Protein AF-A0A7W1XCX4-F1 (afdb_monomer)

Organism: NCBI:txid1329516

Sequence (190 aa):
MKPMADGPTRWDLHSLYPGEIEVTLSKELKELEVALTCLSDRFQTSSADFDLINEDQLLFLSQSVRQIEKADSFYYCLSAETPGHPILTSLQSRVSSLKVRIRTLLSDLGHRLASMSDDQFEQLIHQPAIRPFISEISALRETRNSPYRVLEDFAAELAVDGLKAWEDLYIQLRNKLEVTVHDEANQKNR

Mean predicted aligned error: 12.75 Å

Solvent-accessible surface area (backbone atoms only — not comparable to full-atom values): 11310 Å² total; per-residue (Å²): 136,80,82,81,78,91,63,81,92,75,80,71,61,54,80,80,40,72,76,64,44,70,64,53,52,53,48,54,52,49,54,47,56,51,52,54,44,58,49,51,53,49,64,68,69,56,84,67,78,81,80,73,82,39,45,68,56,53,50,50,51,55,51,50,51,52,53,48,52,52,52,48,51,49,49,51,55,44,44,72,75,42,75,81,47,83,62,51,67,60,49,51,54,51,49,50,53,52,51,52,49,53,51,50,53,53,47,54,48,15,52,53,53,50,70,45,52,69,73,57,48,55,57,49,59,67,34,78,67,35,53,91,44,43,70,59,52,49,50,37,23,49,60,58,66,37,90,62,37,71,58,48,56,52,50,48,54,47,43,64,62,44,54,47,47,52,52,51,49,50,53,54,53,59,75,66,64,78,82,84,83,80,76,90,82,73,92,74,89,134

pLDDT: mean 76.72, std 13.78, range [32.69, 92.38]

Secondary structure (DSSP, 8-state):
-PPP--S-----GGGTS-S-HHHHHHHHHHHHHHHHHHHHHHHHH--SSSTT--HHHHHHHHHHHHHHHHHHHHHHHHHHH-TT-THHHHHHHHHHHHHHHHHHHHHHHHHHHHHS-HHHHHHHHTSGGGGGGHHHHHHHHHHHH-TTHHHHHHHHHHIIIIIHHHHHHHHHHHHT-------TT--S--

Radius of gyration: 24.4 Å; Cα contacts (8 Å, |Δi|>4): 76; chains: 1; bounding box: 85×43×61 Å

Structure (mmCIF, N/CA/C/O backbone):
data_AF-A0A7W1XCX4-F1
#
_entry.id   AF-A0A7W1XCX4-F1
#
loop_
_atom_site.group_PDB
_atom_site.id
_atom_site.type_symbol
_atom_site.label_atom_id
_atom_site.label_alt_id
_atom_site.label_comp_id
_atom_site.label_asym_id
_atom_site.label_entity_id
_atom_site.label_seq_id
_atom_site.pdbx_PDB_ins_code
_atom_site.Cartn_x
_atom_site.Cartn_y
_atom_site.Cartn_z
_atom_site.occupancy
_atom_site.B_iso_or_equiv
_atom_site.auth_seq_id
_atom_site.auth_comp_id
_atom_site.auth_asym_id
_atom_site.auth_atom_id
_atom_site.pdbx_PDB_model_num
ATOM 1 N N . MET A 1 1 ? -0.853 -24.089 -37.846 1.00 36.28 1 MET A N 1
ATOM 2 C CA . MET A 1 1 ? 0.545 -24.089 -37.362 1.00 36.28 1 MET A CA 1
ATOM 3 C C . MET A 1 1 ? 0.781 -22.785 -36.626 1.00 36.28 1 MET A C 1
ATOM 5 O O . MET A 1 1 ? 0.693 -21.734 -37.242 1.00 36.28 1 MET A O 1
ATOM 9 N N . LYS A 1 2 ? 0.955 -22.849 -35.304 1.00 40.38 2 LYS A N 1
ATOM 10 C CA . LYS A 1 2 ? 1.317 -21.700 -34.462 1.00 40.38 2 LYS A CA 1
ATOM 11 C C . LYS A 1 2 ? 2.836 -21.524 -34.607 1.00 40.38 2 LYS A C 1
ATOM 13 O O . LYS A 1 2 ? 3.523 -22.534 -34.450 1.00 40.38 2 LYS A O 1
ATOM 18 N N . PRO A 1 3 ? 3.372 -20.346 -34.957 1.00 48.72 3 PRO A N 1
ATOM 19 C CA . PRO A 1 3 ? 4.817 -20.184 -34.991 1.00 48.72 3 PRO A CA 1
ATOM 20 C C . PRO A 1 3 ? 5.361 -20.327 -33.564 1.00 48.72 3 PRO A C 1
ATOM 22 O O . PRO A 1 3 ? 4.812 -19.752 -32.624 1.00 48.72 3 PRO A O 1
ATOM 25 N N . MET A 1 4 ? 6.398 -21.154 -33.416 1.00 48.25 4 MET A N 1
ATOM 26 C CA . MET A 1 4 ? 7.213 -21.243 -32.207 1.00 48.25 4 MET A CA 1
ATOM 27 C C . MET A 1 4 ? 7.816 -19.859 -31.951 1.00 48.25 4 MET A C 1
ATOM 29 O O . MET A 1 4 ? 8.516 -19.323 -32.807 1.00 48.25 4 MET A O 1
ATOM 33 N N . ALA A 1 5 ? 7.487 -19.261 -30.807 1.00 48.91 5 ALA A N 1
ATOM 34 C CA . ALA A 1 5 ? 8.118 -18.034 -30.351 1.00 48.91 5 ALA A CA 1
ATOM 35 C C . ALA A 1 5 ? 9.520 -18.388 -29.838 1.00 48.91 5 ALA A C 1
ATOM 37 O O . ALA A 1 5 ? 9.666 -18.925 -28.743 1.00 48.91 5 ALA A O 1
ATOM 38 N N . ASP A 1 6 ? 10.526 -18.145 -30.673 1.00 56.00 6 ASP A N 1
ATOM 39 C CA . ASP A 1 6 ? 11.935 -18.447 -30.418 1.00 56.00 6 ASP A CA 1
ATOM 40 C C . ASP A 1 6 ? 12.609 -17.247 -29.723 1.00 56.00 6 ASP A C 1
ATOM 42 O O . ASP A 1 6 ? 13.376 -16.482 -30.308 1.00 56.00 6 ASP A O 1
ATOM 46 N N . GLY A 1 7 ? 12.234 -17.014 -28.464 1.00 58.09 7 GLY A N 1
ATOM 47 C CA . GLY A 1 7 ? 12.796 -15.965 -27.613 1.00 58.09 7 GLY A CA 1
ATOM 48 C C . GLY A 1 7 ? 12.574 -16.272 -26.129 1.00 58.09 7 GLY A C 1
ATOM 49 O O . GLY A 1 7 ? 11.691 -17.070 -25.807 1.00 58.09 7 GLY A O 1
ATOM 50 N N . PRO A 1 8 ? 13.361 -15.677 -25.209 1.00 61.50 8 PRO A N 1
ATOM 51 C CA . PRO A 1 8 ? 13.148 -15.863 -23.776 1.00 61.50 8 PRO A CA 1
ATOM 52 C C . PRO A 1 8 ? 11.719 -15.454 -23.408 1.00 61.50 8 PRO A C 1
ATOM 54 O O . PRO A 1 8 ? 11.200 -14.483 -23.960 1.00 61.50 8 PRO A O 1
ATOM 57 N N . THR A 1 9 ? 11.089 -16.197 -22.495 1.00 70.81 9 THR A N 1
ATOM 58 C CA . THR A 1 9 ? 9.746 -15.903 -21.980 1.00 70.81 9 THR A CA 1
ATOM 59 C C . THR A 1 9 ? 9.661 -14.435 -21.560 1.00 70.81 9 THR A C 1
ATOM 61 O O . THR A 1 9 ? 10.400 -14.010 -20.674 1.00 70.81 9 THR A O 1
ATOM 64 N N . ARG A 1 10 ? 8.780 -13.669 -22.211 1.00 71.88 10 ARG A N 1
ATOM 65 C CA . ARG A 1 10 ? 8.501 -12.265 -21.883 1.00 71.88 10 ARG A CA 1
ATOM 66 C C . ARG A 1 10 ? 7.165 -12.153 -21.158 1.00 71.88 10 ARG A C 1
ATOM 68 O O . ARG A 1 10 ? 6.223 -12.879 -21.478 1.00 71.88 10 ARG A O 1
ATOM 75 N N . TRP A 1 11 ? 7.099 -11.252 -20.193 1.00 79.38 11 TRP A N 1
ATOM 76 C CA . TRP A 1 11 ? 5.892 -10.838 -19.502 1.00 79.38 11 TRP A CA 1
ATOM 77 C C . TRP A 1 11 ? 4.993 -10.047 -20.456 1.00 79.38 11 TRP A C 1
ATOM 79 O O . TRP A 1 11 ? 5.448 -9.174 -21.195 1.00 79.38 11 TRP A O 1
ATOM 89 N N . ASP A 1 12 ? 3.689 -10.317 -20.422 1.00 79.81 12 ASP A N 1
ATOM 90 C CA . ASP A 1 12 ? 2.713 -9.520 -21.168 1.00 79.81 12 ASP A CA 1
ATOM 91 C C . ASP A 1 12 ? 2.369 -8.235 -20.399 1.00 79.81 12 ASP A C 1
ATOM 93 O O . ASP A 1 12 ? 1.350 -8.130 -19.712 1.00 79.81 12 ASP A O 1
ATOM 97 N N . LEU A 1 13 ? 3.253 -7.241 -20.498 1.00 79.44 13 LEU A N 1
ATOM 98 C CA . LEU A 1 13 ? 3.082 -5.937 -19.852 1.00 79.44 13 LEU A CA 1
ATOM 99 C C . LEU A 1 13 ? 1.871 -5.150 -20.383 1.00 79.44 13 LEU A C 1
ATOM 101 O O . LEU A 1 13 ? 1.336 -4.294 -19.672 1.00 79.44 13 LEU A O 1
ATOM 105 N N . HIS A 1 14 ? 1.394 -5.462 -21.593 1.00 76.75 14 HIS A N 1
ATOM 106 C CA . HIS A 1 14 ? 0.197 -4.842 -22.163 1.00 76.75 14 HIS A CA 1
ATOM 107 C C . HIS A 1 14 ? -1.086 -5.277 -21.449 1.00 76.75 14 HIS A C 1
ATOM 109 O O . HIS A 1 14 ? -2.060 -4.523 -21.446 1.00 76.75 14 HIS A O 1
ATOM 115 N N . SER A 1 15 ? -1.078 -6.434 -20.776 1.00 81.25 15 SER A N 1
ATOM 116 C CA . SER A 1 15 ? -2.178 -6.843 -19.900 1.00 81.25 15 SER A CA 1
ATOM 117 C C . SER A 1 15 ? -2.332 -5.932 -18.676 1.00 81.25 15 SER A C 1
ATOM 119 O O . SER A 1 15 ? -3.435 -5.832 -18.141 1.00 81.25 15 SER A O 1
ATOM 121 N N . LEU A 1 16 ? -1.252 -5.297 -18.202 1.00 77.69 16 LEU A N 1
ATOM 122 C CA . LEU A 1 16 ? -1.291 -4.402 -17.039 1.00 77.69 16 LEU A CA 1
ATOM 123 C C . LEU A 1 16 ? -1.628 -2.962 -17.441 1.00 77.69 16 LEU A C 1
ATOM 125 O O . LEU A 1 16 ? -2.399 -2.291 -16.750 1.00 77.69 16 LEU A O 1
ATOM 129 N N . TYR A 1 17 ? -1.072 -2.498 -18.559 1.00 81.50 17 TYR A N 1
ATOM 130 C CA . TYR A 1 17 ? -1.315 -1.163 -19.100 1.00 81.50 17 TYR A CA 1
ATOM 131 C C . TYR A 1 17 ? -1.575 -1.256 -20.612 1.00 81.50 17 TYR A C 1
ATOM 133 O O . TYR A 1 17 ? -0.629 -1.356 -21.397 1.00 81.50 17 TYR A O 1
ATOM 141 N N . PRO A 1 18 ? -2.848 -1.233 -21.047 1.00 71.56 18 PRO A N 1
ATOM 142 C CA . PRO A 1 18 ? -3.175 -1.226 -22.466 1.00 71.56 18 PRO A CA 1
ATOM 143 C C . PRO A 1 18 ? -2.913 0.163 -23.072 1.00 71.56 18 PRO A C 1
ATOM 145 O O . PRO A 1 18 ? -3.311 1.179 -22.506 1.00 71.56 18 PRO A O 1
ATOM 148 N N . GLY A 1 19 ? -2.283 0.218 -24.250 1.00 75.94 19 GLY A N 1
ATOM 149 C CA . GLY A 1 19 ? -2.068 1.463 -25.004 1.00 75.94 19 GLY A CA 1
ATOM 150 C C . GLY A 1 19 ? -0.759 2.193 -24.679 1.00 75.94 19 GLY A C 1
ATOM 151 O O . GLY A 1 19 ? 0.285 1.562 -24.529 1.00 75.94 19 GLY A O 1
ATOM 152 N N . GLU A 1 20 ? -0.799 3.529 -24.625 1.00 81.69 20 GLU A N 1
ATOM 153 C CA . GLU A 1 20 ? 0.363 4.374 -24.309 1.00 81.69 20 GLU A CA 1
ATOM 154 C C . GLU A 1 20 ? 0.712 4.265 -22.817 1.00 81.69 20 GLU A C 1
ATOM 156 O O . GLU A 1 20 ? 0.233 5.034 -21.975 1.00 81.69 20 GLU A O 1
ATOM 161 N N . ILE A 1 21 ? 1.533 3.262 -22.496 1.00 79.69 21 ILE A N 1
ATOM 162 C CA . ILE A 1 21 ? 1.880 2.866 -21.126 1.00 79.69 21 ILE A CA 1
ATOM 163 C C . ILE A 1 21 ? 2.448 4.042 -20.334 1.00 79.69 21 ILE A C 1
ATOM 165 O O . ILE A 1 21 ? 1.994 4.301 -19.225 1.00 79.69 21 ILE A O 1
ATOM 169 N N . GLU A 1 22 ? 3.402 4.782 -20.903 1.00 79.56 22 GLU A N 1
ATOM 170 C CA . GLU A 1 22 ? 4.081 5.870 -20.189 1.00 79.56 22 GLU A CA 1
ATOM 171 C C . GLU A 1 22 ? 3.119 7.001 -19.805 1.00 79.56 22 GLU A C 1
ATOM 173 O O . GLU A 1 22 ? 3.168 7.506 -18.682 1.00 79.56 22 GLU A O 1
ATOM 178 N N . VAL A 1 23 ? 2.203 7.364 -20.707 1.00 83.25 23 VAL A N 1
ATOM 179 C CA . VAL A 1 23 ? 1.206 8.417 -20.473 1.00 83.25 23 VAL A CA 1
ATOM 180 C C . VAL A 1 23 ? 0.181 7.957 -19.440 1.00 83.25 23 VAL A C 1
ATOM 182 O O . VAL A 1 23 ? -0.112 8.686 -18.490 1.00 83.25 23 VAL A O 1
ATOM 185 N N . THR A 1 24 ? -0.327 6.733 -19.591 1.00 86.38 24 THR A N 1
ATOM 186 C CA . THR A 1 24 ? -1.352 6.162 -18.706 1.00 86.38 24 THR A CA 1
ATOM 187 C C . THR A 1 24 ? -0.819 5.986 -17.286 1.00 86.38 24 THR A C 1
ATOM 189 O O . THR A 1 24 ? -1.421 6.483 -16.337 1.00 86.38 24 THR A O 1
ATOM 192 N N . LEU A 1 25 ? 0.351 5.358 -17.147 1.00 87.25 25 LEU A N 1
ATOM 193 C CA . LEU A 1 25 ? 1.019 5.133 -15.868 1.00 87.25 25 LEU A CA 1
ATOM 194 C C . LEU A 1 25 ? 1.384 6.455 -15.194 1.00 87.25 25 LEU A C 1
ATOM 196 O O . LEU A 1 25 ? 1.145 6.638 -14.004 1.00 87.25 25 LEU A O 1
ATOM 200 N N . SER A 1 26 ? 1.940 7.406 -15.949 1.00 86.75 26 SER A N 1
ATOM 201 C CA . SER A 1 26 ? 2.337 8.688 -15.372 1.00 86.75 26 SER A CA 1
ATOM 202 C C . SER A 1 26 ? 1.139 9.483 -14.852 1.00 86.75 26 SER A C 1
ATOM 204 O O . SER A 1 26 ? 1.239 10.097 -13.783 1.00 86.75 26 SER A O 1
ATOM 206 N N . LYS A 1 27 ? 0.009 9.434 -15.571 1.00 89.31 27 LYS A N 1
ATOM 207 C CA . LYS A 1 27 ? -1.259 10.038 -15.157 1.00 89.31 27 LYS A CA 1
ATOM 208 C C . LYS A 1 27 ? -1.821 9.367 -13.902 1.00 89.31 27 LYS A C 1
ATOM 210 O O . LYS A 1 27 ? -2.072 10.080 -12.937 1.00 89.31 27 LYS A O 1
ATOM 215 N N . GLU A 1 28 ? -1.945 8.038 -13.894 1.00 90.06 28 GLU A N 1
ATOM 216 C CA . GLU A 1 28 ? -2.454 7.263 -12.747 1.00 90.06 28 GLU A CA 1
ATOM 217 C C . GLU A 1 28 ? -1.645 7.567 -11.478 1.00 90.06 28 GLU A C 1
ATOM 219 O O . GLU A 1 28 ? -2.200 7.956 -10.452 1.00 90.06 28 GLU A O 1
ATOM 224 N N . LEU A 1 29 ? -0.312 7.519 -11.573 1.00 91.31 29 LEU A N 1
ATOM 225 C CA . LEU A 1 29 ? 0.567 7.832 -10.446 1.00 91.31 29 LEU A CA 1
ATOM 226 C C . LEU A 1 29 ? 0.424 9.286 -9.978 1.00 91.31 29 LEU A C 1
ATOM 228 O O . LEU A 1 29 ? 0.477 9.548 -8.782 1.00 91.31 29 LEU A O 1
ATOM 232 N N . LYS A 1 30 ? 0.224 10.243 -10.893 1.00 91.75 30 LYS A N 1
ATOM 233 C CA . LYS A 1 30 ? 0.076 11.661 -10.533 1.00 91.75 30 LYS A CA 1
ATOM 234 C C . LYS A 1 30 ? -1.253 11.927 -9.829 1.00 91.75 30 LYS A C 1
ATOM 236 O O . LYS A 1 30 ? -1.297 12.679 -8.858 1.00 91.75 30 LYS A O 1
ATOM 241 N N . GLU A 1 31 ? -2.332 11.317 -10.308 1.00 92.06 31 GLU A N 1
ATOM 242 C CA . GLU A 1 31 ? -3.644 11.385 -9.659 1.00 92.06 31 GLU A CA 1
ATOM 243 C C . GLU A 1 31 ? -3.577 10.784 -8.253 1.00 92.06 31 GLU A C 1
ATOM 245 O O . GLU A 1 31 ? -4.074 11.385 -7.298 1.00 92.06 31 GLU A O 1
ATOM 250 N N . LEU A 1 32 ? -2.869 9.664 -8.108 1.00 91.75 32 LEU A N 1
ATOM 251 C CA . LEU A 1 32 ? -2.666 9.009 -6.827 1.00 91.75 32 LEU A CA 1
ATOM 252 C C . LEU A 1 32 ? -1.817 9.846 -5.856 1.00 91.75 32 LEU A C 1
ATOM 254 O O . LEU A 1 32 ? -2.171 9.978 -4.684 1.00 91.75 32 LEU A O 1
ATOM 258 N N . GLU A 1 33 ? -0.733 10.463 -6.335 1.00 91.06 33 GLU A N 1
ATOM 259 C CA . GLU A 1 33 ? 0.104 11.389 -5.558 1.00 91.06 33 GLU A CA 1
ATOM 260 C C . GLU A 1 33 ? -0.726 12.553 -4.991 1.00 91.06 33 GLU A C 1
ATOM 262 O O . GLU A 1 33 ? -0.630 12.873 -3.800 1.00 91.06 33 GLU A O 1
ATOM 267 N N . VAL A 1 34 ? -1.578 13.170 -5.816 1.00 90.81 34 VAL A N 1
ATOM 268 C CA . VAL A 1 34 ? -2.461 14.269 -5.392 1.00 90.81 34 VAL A CA 1
ATOM 269 C C . VAL A 1 34 ? -3.499 13.772 -4.388 1.00 90.81 34 VAL A C 1
ATOM 271 O O . VAL A 1 34 ? -3.646 14.358 -3.315 1.00 90.81 34 VAL A O 1
ATOM 274 N N . ALA A 1 35 ? -4.181 12.670 -4.690 1.00 89.69 35 ALA A N 1
ATOM 275 C CA . ALA A 1 35 ? -5.266 12.165 -3.859 1.00 89.69 35 ALA A CA 1
ATOM 276 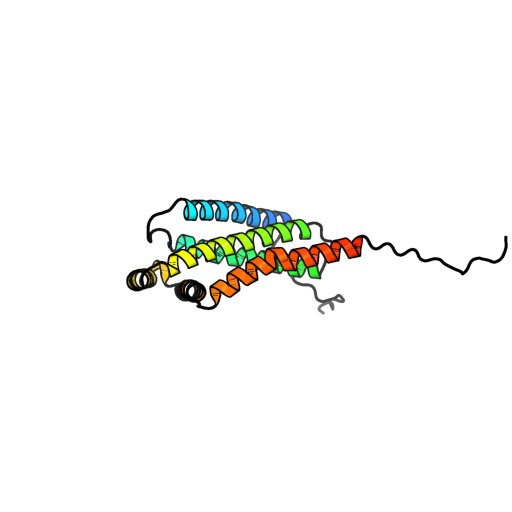C C . ALA A 1 35 ? -4.779 11.687 -2.477 1.00 89.69 35 ALA A C 1
ATOM 278 O O . ALA A 1 35 ? -5.404 12.007 -1.462 1.00 89.69 35 ALA A O 1
ATOM 279 N N . LEU A 1 36 ? -3.619 11.023 -2.408 1.00 88.81 36 LEU A N 1
ATOM 280 C CA . LEU A 1 36 ? -2.976 10.677 -1.136 1.00 88.81 36 LEU A CA 1
ATOM 281 C C . LEU A 1 36 ? -2.520 11.921 -0.361 1.00 88.81 36 LEU A C 1
ATOM 283 O O . LEU A 1 36 ? -2.447 11.865 0.864 1.00 88.81 36 LEU A O 1
ATOM 287 N N . THR A 1 37 ? -2.247 13.045 -1.040 1.00 87.88 37 THR A N 1
ATOM 288 C CA . THR A 1 37 ? -1.905 14.310 -0.363 1.00 87.88 37 THR A CA 1
ATOM 289 C C . THR A 1 37 ? -3.105 14.870 0.340 1.00 87.88 37 THR A C 1
ATOM 291 O O . THR A 1 37 ? -3.070 15.053 1.551 1.00 87.88 37 THR A O 1
ATOM 294 N N . CYS A 1 38 ? -4.207 15.004 -0.385 1.00 86.94 38 CYS A N 1
ATOM 295 C CA . CYS A 1 38 ? -5.448 15.461 0.210 1.00 86.94 38 CYS A CA 1
ATOM 296 C C . CYS A 1 38 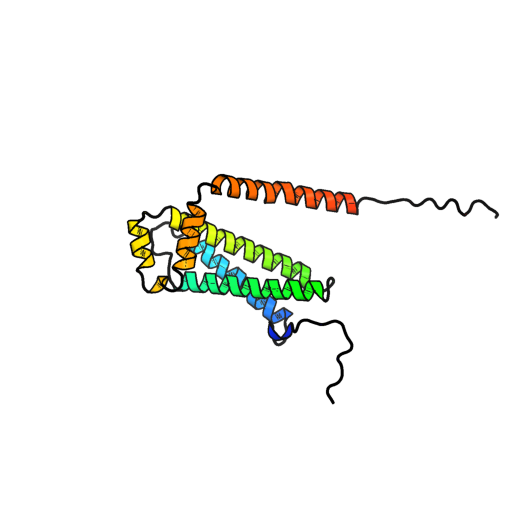? -5.916 14.539 1.344 1.00 86.94 38 CYS A C 1
ATOM 298 O O . CYS A 1 38 ? -6.472 15.017 2.328 1.00 86.94 38 CYS A O 1
ATOM 300 N N . LEU A 1 39 ? -5.709 13.220 1.233 1.00 85.00 39 LEU A N 1
ATOM 301 C CA . LEU A 1 39 ? -6.033 12.305 2.325 1.00 85.00 39 LEU A CA 1
ATOM 302 C C . LEU A 1 39 ? -5.140 12.541 3.548 1.00 85.00 39 LEU A C 1
ATOM 304 O O . LEU A 1 39 ? -5.669 12.689 4.644 1.00 85.00 39 LEU A O 1
ATOM 308 N N . SER A 1 40 ? -3.824 12.641 3.360 1.00 83.75 40 SER A N 1
ATOM 309 C CA . SER A 1 40 ? -2.872 12.925 4.440 1.00 83.75 40 SER A CA 1
ATOM 310 C C . SER A 1 40 ? -3.186 14.231 5.166 1.00 83.75 40 SER A C 1
ATOM 312 O O . SER A 1 40 ? -3.232 14.252 6.393 1.00 83.75 40 SER A O 1
ATOM 314 N N . ASP A 1 41 ? -3.478 15.298 4.425 1.00 83.69 41 ASP A N 1
ATOM 315 C CA . ASP A 1 41 ? -3.794 16.605 5.007 1.00 83.69 41 ASP A CA 1
ATOM 316 C C . ASP A 1 41 ? -5.088 16.545 5.837 1.00 83.69 41 ASP A C 1
ATOM 318 O O . ASP A 1 41 ? -5.174 17.123 6.925 1.00 83.69 41 ASP A O 1
ATOM 322 N N . ARG A 1 42 ? -6.092 15.783 5.376 1.00 80.50 42 ARG A N 1
ATOM 323 C CA . ARG A 1 42 ? -7.331 15.530 6.136 1.00 80.50 42 ARG A CA 1
ATOM 324 C C . ARG A 1 42 ? -7.074 14.736 7.416 1.00 80.50 42 ARG A C 1
ATOM 326 O O . ARG A 1 42 ? -7.639 15.076 8.454 1.00 80.50 42 ARG A O 1
ATOM 333 N N . PHE A 1 43 ? -6.204 13.727 7.355 1.00 75.00 43 PHE A N 1
ATOM 334 C CA . PHE A 1 43 ? -5.786 12.946 8.523 1.00 75.00 43 PHE A CA 1
ATOM 335 C C . PHE A 1 43 ? -5.046 13.792 9.567 1.00 75.00 43 PHE A C 1
ATOM 337 O O . PHE A 1 43 ? -5.164 13.510 10.756 1.00 75.00 43 PHE A O 1
ATOM 344 N N . GLN A 1 44 ? -4.310 14.826 9.152 1.00 73.38 44 GLN A N 1
ATOM 345 C CA . GLN A 1 44 ? -3.602 15.732 10.065 1.00 73.38 44 GLN A CA 1
ATOM 346 C C . GLN A 1 44 ? -4.499 16.842 10.627 1.00 73.38 44 GLN A C 1
ATOM 348 O O . GLN A 1 44 ? -4.362 17.214 11.789 1.00 73.38 44 GLN A O 1
ATOM 353 N N . THR A 1 45 ? -5.425 17.366 9.820 1.00 69.88 45 THR A N 1
ATOM 354 C CA . THR A 1 45 ? -6.296 18.490 10.213 1.00 69.88 45 THR A CA 1
ATOM 355 C C . THR A 1 45 ? -7.440 18.045 11.123 1.00 69.88 45 THR A C 1
ATOM 357 O O . THR A 1 45 ? -7.908 18.815 11.960 1.00 69.88 45 THR A O 1
ATOM 360 N N . SER A 1 46 ? -7.902 16.802 10.983 1.00 60.75 46 SER A N 1
ATOM 361 C CA . SER A 1 46 ? -8.969 16.269 11.822 1.00 60.75 46 SER A CA 1
ATOM 362 C C . SER A 1 46 ? -8.405 15.705 13.132 1.00 60.75 46 SER A C 1
ATOM 364 O O . SER A 1 46 ? -7.853 14.599 13.212 1.00 60.75 46 SER A O 1
ATOM 366 N N . SER A 1 47 ? -8.522 16.525 14.173 1.00 50.94 47 SER A N 1
ATOM 367 C CA . SER A 1 47 ? -8.130 16.238 15.554 1.00 50.94 47 SER A CA 1
ATOM 368 C C . SER A 1 47 ? -9.249 15.606 16.390 1.00 50.94 47 SER A C 1
ATOM 370 O O . SER A 1 47 ? -9.007 15.275 17.548 1.00 50.94 47 SER A O 1
ATOM 372 N N . ALA A 1 48 ? -10.448 15.420 15.829 1.00 48.09 48 ALA A N 1
ATOM 373 C CA . ALA A 1 48 ? -11.620 14.944 16.556 1.00 48.09 48 ALA A CA 1
ATOM 374 C C . ALA A 1 48 ? -12.013 13.513 16.141 1.00 48.09 48 ALA A C 1
ATOM 376 O O . ALA A 1 48 ? -12.201 13.224 14.962 1.00 48.09 48 ALA A O 1
ATOM 377 N N . ASP A 1 49 ? -12.053 12.644 17.151 1.00 51.56 49 ASP A N 1
ATOM 378 C CA . ASP A 1 49 ? -12.805 11.394 17.327 1.00 51.56 49 ASP A CA 1
ATOM 379 C C . ASP A 1 49 ? -13.625 10.822 16.151 1.00 51.56 49 ASP A C 1
ATOM 381 O O . ASP A 1 49 ? -14.479 11.500 15.600 1.00 51.56 49 ASP A O 1
ATOM 385 N N . PHE A 1 50 ? -13.415 9.519 15.885 1.00 51.47 50 PHE A N 1
ATOM 386 C CA . PHE A 1 50 ? -14.218 8.524 15.129 1.00 51.47 50 PHE A CA 1
ATOM 387 C C . PHE A 1 50 ? -14.742 8.845 13.712 1.00 51.47 50 PHE A C 1
ATOM 389 O O . PHE A 1 50 ? -14.807 7.926 12.899 1.00 51.47 50 PHE A O 1
ATOM 396 N N . ASP A 1 51 ? -15.005 10.100 13.355 1.00 55.72 51 ASP A N 1
ATOM 397 C CA . ASP A 1 51 ? -15.588 10.537 12.073 1.00 55.72 51 ASP A CA 1
ATOM 398 C C . ASP A 1 51 ? -14.642 10.384 10.865 1.00 55.72 51 ASP A C 1
ATOM 400 O O . ASP A 1 51 ? -15.013 10.638 9.715 1.00 55.72 51 ASP A O 1
ATOM 404 N N . LEU A 1 52 ? -13.390 9.991 11.109 1.00 56.06 52 LEU A N 1
ATOM 405 C CA . LEU A 1 52 ? -12.385 9.809 10.064 1.00 56.06 52 LEU A CA 1
ATOM 406 C C . LEU A 1 52 ? -12.426 8.435 9.409 1.00 56.06 52 LEU A C 1
ATOM 408 O O . LEU A 1 52 ? -12.059 8.318 8.243 1.00 56.06 52 LEU A O 1
ATOM 412 N N . ILE A 1 53 ? -12.843 7.390 10.121 1.00 69.19 53 ILE A N 1
ATOM 413 C CA . ILE A 1 53 ? -12.815 6.035 9.567 1.00 69.19 53 ILE A CA 1
ATOM 414 C C . ILE A 1 53 ? -14.118 5.816 8.796 1.00 69.19 53 ILE A C 1
ATOM 416 O O . ILE A 1 53 ? -15.045 5.177 9.272 1.00 69.19 53 ILE A O 1
ATOM 420 N N . ASN A 1 54 ? -14.174 6.393 7.596 1.00 77.19 54 ASN A N 1
ATOM 421 C CA . ASN A 1 54 ? -15.298 6.250 6.674 1.00 77.19 54 ASN A CA 1
ATOM 422 C C . ASN A 1 54 ? -15.000 5.168 5.632 1.00 77.19 54 ASN A C 1
ATOM 424 O O . ASN A 1 54 ? -13.856 5.018 5.192 1.00 77.19 54 ASN A O 1
ATOM 428 N N . GLU A 1 55 ? -16.045 4.468 5.184 1.00 82.06 55 GLU A N 1
ATOM 429 C CA . GLU A 1 55 ? -15.961 3.444 4.131 1.00 82.06 55 GLU A CA 1
ATOM 430 C C . GLU A 1 55 ? -15.227 3.955 2.888 1.00 82.06 55 GLU A C 1
ATOM 432 O O . GLU A 1 55 ? -14.300 3.305 2.412 1.00 82.06 55 GLU A O 1
ATOM 437 N N . ASP A 1 56 ? -15.560 5.161 2.420 1.00 83.94 56 ASP A N 1
ATOM 438 C CA . ASP A 1 56 ? -14.942 5.761 1.233 1.00 83.94 56 ASP A CA 1
ATOM 439 C C . ASP A 1 56 ? -13.427 5.938 1.380 1.00 83.94 56 ASP A C 1
ATOM 441 O O . ASP A 1 56 ? -12.674 5.743 0.426 1.00 83.94 56 ASP A O 1
ATOM 445 N N . GLN A 1 57 ? -12.956 6.296 2.579 1.00 83.62 57 GLN A N 1
ATOM 446 C CA . GLN A 1 57 ? -11.528 6.493 2.829 1.00 83.62 57 GLN A CA 1
ATOM 447 C C . GLN A 1 57 ? -10.784 5.158 2.877 1.00 83.62 57 GLN A C 1
ATOM 449 O O . GLN A 1 57 ? -9.692 5.046 2.319 1.00 83.62 57 GLN A O 1
ATOM 454 N N . LEU A 1 58 ? -11.381 4.141 3.500 1.00 84.56 58 LEU A N 1
ATOM 455 C CA . LEU A 1 58 ? -10.824 2.788 3.550 1.00 84.56 58 LEU A CA 1
ATOM 456 C C . LEU A 1 58 ? -10.806 2.137 2.167 1.00 84.56 58 LEU A C 1
ATOM 458 O O . LEU A 1 58 ? -9.797 1.548 1.771 1.00 84.56 58 LEU A O 1
ATOM 462 N N . LEU A 1 59 ? -11.882 2.306 1.399 1.00 87.69 59 LEU A N 1
ATOM 463 C CA . LEU A 1 59 ? -11.967 1.848 0.020 1.00 87.69 59 LEU A CA 1
ATOM 464 C C . LEU A 1 59 ? -10.905 2.532 -0.837 1.00 87.69 59 LEU A C 1
ATOM 466 O O . LEU A 1 59 ? -10.177 1.857 -1.565 1.00 87.69 59 LEU A O 1
ATOM 470 N N . PHE A 1 60 ? -10.766 3.851 -0.708 1.00 89.31 60 PHE A N 1
ATOM 471 C CA . PHE A 1 60 ? -9.741 4.607 -1.413 1.00 89.31 60 PHE A CA 1
ATOM 472 C C . PHE A 1 60 ? -8.325 4.149 -1.031 1.00 89.31 60 PHE A C 1
ATOM 474 O O . PHE A 1 60 ? -7.497 3.948 -1.920 1.00 89.31 60 PHE A O 1
ATOM 481 N N . LEU A 1 61 ? -8.033 3.923 0.255 1.00 87.81 61 LEU A N 1
ATOM 482 C CA . LEU A 1 61 ? -6.739 3.390 0.704 1.00 87.81 61 LEU A CA 1
ATOM 483 C C . LEU A 1 61 ? -6.468 1.997 0.121 1.00 87.81 61 LEU A C 1
ATOM 485 O O . LEU A 1 61 ? -5.390 1.763 -0.421 1.00 87.81 61 LEU A O 1
ATOM 489 N N . SER A 1 62 ? -7.450 1.095 0.168 1.00 89.12 62 SER A N 1
ATOM 490 C CA . SER A 1 62 ? -7.337 -0.256 -0.396 1.00 89.12 62 SER A CA 1
ATOM 491 C C . SER A 1 62 ? -7.087 -0.228 -1.908 1.00 89.12 62 SER A C 1
ATOM 493 O O . SER A 1 62 ? -6.203 -0.919 -2.418 1.00 89.12 62 SER A O 1
ATOM 495 N N . GLN A 1 63 ? -7.818 0.616 -2.640 1.00 91.06 63 GLN A N 1
ATOM 496 C CA . GLN A 1 63 ? -7.613 0.813 -4.076 1.00 91.06 63 GLN A CA 1
ATOM 497 C C . GLN A 1 63 ? -6.233 1.407 -4.373 1.00 91.06 63 GLN A C 1
ATOM 499 O O . GLN A 1 63 ? -5.561 0.955 -5.298 1.00 91.06 63 GLN A O 1
ATOM 504 N N . SER A 1 64 ? -5.790 2.366 -3.561 1.00 90.81 64 SER A N 1
ATOM 505 C CA . SER A 1 64 ? -4.475 2.996 -3.684 1.00 90.81 64 SER A CA 1
ATOM 506 C C . SER A 1 64 ? -3.345 1.983 -3.499 1.00 90.81 64 SER A C 1
ATOM 508 O O . SER A 1 64 ? -2.413 1.959 -4.299 1.00 90.81 64 SER A O 1
ATOM 510 N N . VAL A 1 65 ? -3.446 1.095 -2.500 1.00 90.19 65 VAL A N 1
ATOM 511 C CA . VAL A 1 65 ? -2.496 -0.016 -2.298 1.00 90.19 65 VAL A CA 1
ATOM 512 C C . VAL A 1 65 ? -2.412 -0.876 -3.558 1.00 90.19 65 VAL A C 1
ATOM 514 O O . VAL A 1 65 ? -1.323 -1.067 -4.095 1.00 90.19 65 VAL A O 1
ATOM 517 N N . ARG A 1 66 ? -3.559 -1.317 -4.088 1.00 91.69 66 ARG A N 1
ATOM 518 C CA . ARG A 1 66 ? -3.613 -2.170 -5.287 1.00 91.69 66 ARG A CA 1
ATOM 519 C C . ARG A 1 66 ? -3.010 -1.495 -6.522 1.00 91.69 66 ARG A C 1
ATOM 521 O O . ARG A 1 66 ? -2.312 -2.150 -7.292 1.00 91.69 66 ARG A O 1
ATOM 528 N N . GLN A 1 67 ? -3.262 -0.201 -6.723 1.00 92.25 67 GLN A N 1
ATOM 529 C CA . GLN A 1 67 ? -2.691 0.557 -7.846 1.00 92.25 67 GLN A CA 1
ATOM 530 C C . GLN A 1 67 ? -1.166 0.675 -7.731 1.00 92.25 67 GLN A C 1
ATOM 532 O O . GLN A 1 67 ? -0.448 0.476 -8.712 1.00 92.25 67 GLN A O 1
ATOM 537 N N . ILE A 1 68 ? -0.648 0.914 -6.524 1.00 90.38 68 ILE A N 1
ATOM 538 C CA . ILE A 1 68 ? 0.800 0.956 -6.280 1.00 90.38 68 ILE A CA 1
ATOM 539 C C . ILE A 1 68 ? 1.432 -0.416 -6.503 1.00 90.38 68 ILE A C 1
ATOM 541 O O . ILE A 1 68 ? 2.473 -0.499 -7.147 1.00 90.38 68 ILE A O 1
ATOM 545 N N . GLU A 1 69 ? 0.819 -1.492 -6.010 1.00 90.81 69 GLU A N 1
ATOM 546 C CA . GLU A 1 69 ? 1.302 -2.864 -6.221 1.00 90.81 69 GLU A CA 1
ATOM 547 C C . GLU A 1 69 ? 1.306 -3.248 -7.704 1.00 90.81 69 GLU A C 1
ATOM 549 O O . GLU A 1 69 ? 2.255 -3.869 -8.188 1.00 90.81 69 GLU A O 1
ATOM 554 N N . LYS A 1 70 ? 0.288 -2.818 -8.457 1.00 92.38 70 LYS A N 1
ATOM 555 C CA . LYS A 1 70 ? 0.235 -2.969 -9.915 1.00 92.38 70 LYS A CA 1
ATOM 556 C C . LYS A 1 70 ? 1.388 -2.221 -10.596 1.00 92.38 70 LYS A C 1
ATOM 558 O O . LYS A 1 70 ? 2.056 -2.790 -11.459 1.00 92.38 70 LYS A O 1
ATOM 563 N N . ALA A 1 71 ? 1.636 -0.964 -10.225 1.00 90.88 71 ALA A N 1
ATOM 564 C CA . ALA A 1 71 ? 2.741 -0.169 -10.766 1.00 90.88 71 ALA A CA 1
ATOM 565 C C . ALA A 1 71 ? 4.119 -0.748 -10.399 1.00 90.88 71 ALA A C 1
ATOM 567 O O . ALA A 1 71 ? 5.027 -0.754 -11.228 1.00 90.88 71 ALA A O 1
ATOM 568 N N . ASP A 1 72 ? 4.261 -1.287 -9.190 1.00 88.12 72 ASP A N 1
ATOM 569 C CA . ASP A 1 72 ? 5.479 -1.941 -8.717 1.00 88.12 72 ASP A CA 1
ATOM 570 C C . ASP A 1 72 ? 5.757 -3.260 -9.442 1.00 88.12 72 ASP A C 1
ATOM 572 O O . ASP A 1 72 ? 6.884 -3.513 -9.860 1.00 88.12 72 ASP A O 1
ATOM 576 N N . SER A 1 73 ? 4.718 -4.066 -9.664 1.00 89.38 73 SER A N 1
ATOM 577 C CA . SER A 1 73 ? 4.813 -5.302 -10.447 1.00 89.38 73 SER A CA 1
ATOM 578 C C . SER A 1 73 ? 5.225 -5.004 -11.888 1.00 89.38 73 SER A C 1
ATOM 580 O O . SER A 1 73 ? 6.100 -5.667 -12.440 1.00 89.38 73 SER A O 1
ATOM 582 N N . PHE A 1 74 ? 4.648 -3.954 -12.483 1.00 89.88 74 PHE A N 1
ATOM 583 C CA . PHE A 1 74 ? 5.049 -3.481 -13.805 1.00 89.88 74 PHE A CA 1
ATOM 584 C C . PHE A 1 74 ? 6.515 -3.028 -13.828 1.00 89.88 74 PHE A C 1
ATOM 586 O O . PHE A 1 74 ? 7.261 -3.434 -14.717 1.00 89.88 74 PHE A O 1
ATOM 593 N N . TYR A 1 75 ? 6.948 -2.236 -12.840 1.00 87.75 75 TYR A N 1
ATOM 594 C CA . TYR A 1 75 ? 8.348 -1.834 -12.690 1.00 87.75 75 TYR A CA 1
ATOM 595 C C . TYR A 1 75 ? 9.279 -3.049 -12.591 1.00 87.75 75 TYR A C 1
ATOM 597 O O . TYR A 1 75 ? 10.278 -3.107 -13.307 1.00 87.75 75 TYR A O 1
ATOM 605 N N . TYR A 1 76 ? 8.939 -4.034 -11.756 1.00 85.06 76 TYR A N 1
ATOM 606 C CA . TYR A 1 76 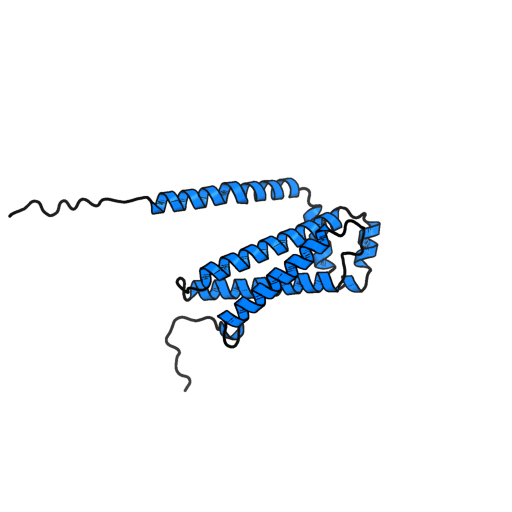? 9.731 -5.248 -11.579 1.00 85.06 76 TYR A CA 1
ATOM 607 C C . TYR A 1 76 ? 9.898 -5.997 -12.904 1.00 85.06 76 TYR A C 1
ATOM 609 O O . TYR A 1 76 ? 11.027 -6.231 -13.339 1.00 85.06 76 TYR A O 1
ATOM 617 N N . CYS A 1 77 ? 8.795 -6.289 -13.598 1.00 87.56 77 CYS A N 1
ATOM 618 C CA . CYS A 1 77 ? 8.833 -6.982 -14.883 1.00 87.56 77 CYS A CA 1
ATOM 619 C C . CYS A 1 77 ? 9.605 -6.185 -15.950 1.00 87.56 77 CYS A C 1
ATOM 621 O O . CYS A 1 77 ? 10.456 -6.754 -16.633 1.00 87.56 77 CYS A O 1
ATOM 623 N N . LEU A 1 78 ? 9.385 -4.868 -16.057 1.00 86.44 78 LEU A N 1
ATOM 624 C CA . LEU A 1 78 ? 10.099 -4.023 -17.019 1.00 86.44 78 LEU A CA 1
ATOM 625 C C . LEU A 1 78 ? 11.601 -3.942 -16.713 1.00 86.44 78 LEU A C 1
ATOM 627 O O . LEU A 1 78 ? 12.413 -3.981 -17.634 1.00 86.44 78 LEU A O 1
ATOM 631 N N . SER A 1 79 ? 11.982 -3.855 -15.436 1.00 81.56 79 SER A N 1
ATOM 632 C CA . SER A 1 79 ? 13.389 -3.819 -15.020 1.00 81.56 79 SER A CA 1
ATOM 633 C C . SER A 1 79 ? 14.110 -5.137 -15.293 1.00 81.56 79 SER A C 1
ATOM 635 O O . SER A 1 79 ? 15.280 -5.119 -15.668 1.00 81.56 79 SER A O 1
ATOM 637 N N . ALA A 1 80 ? 13.407 -6.268 -15.168 1.00 83.75 80 ALA A N 1
ATOM 638 C CA . ALA A 1 80 ? 13.941 -7.586 -15.482 1.00 83.75 80 ALA A CA 1
ATOM 639 C C . ALA A 1 80 ? 14.143 -7.784 -16.995 1.00 83.75 80 ALA A C 1
ATOM 641 O O . ALA A 1 80 ? 15.127 -8.395 -17.406 1.00 83.75 80 ALA A O 1
ATOM 642 N N . GLU A 1 81 ? 13.236 -7.262 -17.826 1.00 83.38 81 GLU A N 1
ATOM 643 C CA . GLU A 1 81 ? 13.329 -7.384 -19.287 1.00 83.38 81 GLU A CA 1
ATOM 644 C C . GLU A 1 81 ? 14.267 -6.364 -19.931 1.00 83.38 81 GLU A C 1
ATOM 646 O O . GLU A 1 81 ? 15.005 -6.695 -20.858 1.00 83.38 81 GLU A O 1
ATOM 651 N N . THR A 1 82 ? 14.212 -5.110 -19.478 1.00 82.94 82 THR A N 1
ATOM 652 C CA . THR A 1 82 ? 14.940 -3.981 -20.071 1.00 82.94 82 THR A CA 1
ATOM 653 C C . THR A 1 82 ? 15.529 -3.086 -18.972 1.00 82.94 82 THR A C 1
ATOM 655 O O . THR A 1 82 ? 15.033 -1.981 -18.750 1.00 82.94 82 THR A O 1
ATOM 658 N N . PRO A 1 83 ? 16.629 -3.497 -18.309 1.00 78.31 83 PRO A N 1
ATOM 659 C CA . PRO A 1 83 ? 17.209 -2.777 -17.164 1.00 78.31 83 PRO A CA 1
ATOM 660 C C . PRO A 1 83 ? 17.626 -1.320 -17.446 1.00 78.31 83 PRO A C 1
ATOM 662 O O . PRO A 1 83 ? 17.786 -0.532 -16.520 1.00 78.31 83 PRO A O 1
ATOM 665 N N . GLY A 1 84 ? 17.815 -0.957 -18.720 1.00 79.69 84 GLY A N 1
ATOM 666 C CA . GLY A 1 84 ? 18.183 0.392 -19.168 1.00 79.69 84 GLY A CA 1
ATOM 667 C C . GLY A 1 84 ? 17.018 1.245 -19.676 1.00 79.69 84 GLY A C 1
ATOM 668 O O . GLY A 1 84 ? 17.261 2.270 -20.311 1.00 79.69 84 GLY A O 1
ATOM 669 N N . HIS A 1 85 ? 15.764 0.827 -19.474 1.00 83.56 85 HIS A N 1
ATOM 670 C CA . HIS A 1 85 ? 14.615 1.581 -19.973 1.00 83.56 85 HIS A CA 1
ATOM 671 C C . HIS A 1 85 ? 14.506 2.947 -19.259 1.00 83.56 85 HIS A C 1
ATOM 673 O O . HIS A 1 85 ? 14.500 2.989 -18.025 1.00 83.56 85 HIS A O 1
ATOM 679 N N . PRO A 1 86 ? 14.370 4.073 -19.990 1.00 83.94 86 PRO A N 1
ATOM 680 C CA . PRO A 1 86 ? 14.471 5.426 -19.424 1.00 83.94 86 PRO A CA 1
ATOM 681 C C . PRO A 1 86 ? 13.434 5.727 -18.331 1.00 83.94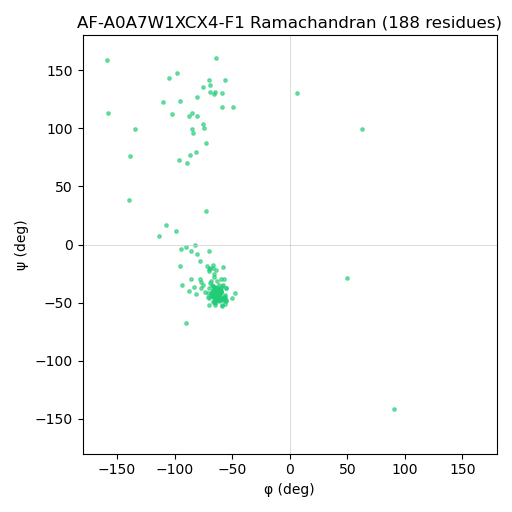 86 PRO A C 1
ATOM 683 O O . PRO A 1 86 ? 13.709 6.494 -17.410 1.00 83.94 86 PRO A O 1
ATOM 686 N N . ILE A 1 87 ? 12.255 5.097 -18.393 1.00 85.69 87 ILE A N 1
ATOM 687 C CA . ILE A 1 87 ? 11.193 5.283 -17.392 1.00 85.69 87 ILE A CA 1
ATOM 688 C C . ILE A 1 87 ? 11.508 4.668 -16.017 1.00 85.69 87 ILE A C 1
ATOM 690 O O . ILE A 1 87 ? 10.917 5.094 -15.028 1.00 85.69 87 ILE A O 1
ATOM 694 N N . LEU A 1 88 ? 12.423 3.692 -15.918 1.00 83.50 88 LEU A N 1
ATOM 695 C CA . LEU A 1 88 ? 12.596 2.875 -14.707 1.00 83.50 88 LEU A CA 1
ATOM 696 C C . LEU A 1 88 ? 13.003 3.694 -13.487 1.00 83.50 88 LEU A C 1
ATOM 698 O O . LEU A 1 88 ? 12.405 3.532 -12.428 1.00 83.50 88 LEU A O 1
ATOM 702 N N . THR A 1 89 ? 13.969 4.600 -13.633 1.00 82.25 89 THR A N 1
ATOM 703 C CA . THR A 1 89 ? 14.459 5.419 -12.515 1.00 82.25 89 THR A CA 1
ATOM 704 C C . THR A 1 89 ? 13.366 6.342 -11.977 1.00 82.25 89 THR A C 1
ATOM 706 O O . THR A 1 89 ? 13.158 6.433 -10.766 1.00 82.25 89 THR A O 1
ATOM 709 N N . SER A 1 90 ? 12.632 7.007 -12.876 1.00 86.25 90 SER A N 1
ATOM 710 C CA . SER A 1 90 ? 11.522 7.885 -12.490 1.00 86.25 90 SER A CA 1
ATOM 711 C C . SER A 1 90 ? 10.388 7.085 -11.847 1.00 86.25 90 SER A C 1
ATOM 713 O O . SER A 1 90 ? 9.886 7.460 -10.788 1.00 86.25 90 SER A O 1
ATOM 715 N N . LEU A 1 91 ? 10.030 5.949 -12.446 1.00 86.62 91 LEU A N 1
ATOM 716 C CA . LEU A 1 91 ? 8.971 5.077 -11.959 1.00 86.62 91 LEU A CA 1
ATOM 717 C C . LEU A 1 91 ? 9.289 4.504 -10.575 1.00 86.62 91 LEU A C 1
ATOM 719 O O . LEU A 1 91 ? 8.453 4.586 -9.679 1.00 86.62 91 LEU A O 1
ATOM 723 N N . GLN A 1 92 ? 10.506 3.993 -10.376 1.00 85.25 92 GLN A N 1
ATOM 724 C CA . GLN A 1 92 ? 10.956 3.452 -9.095 1.00 85.25 92 GLN A CA 1
ATOM 725 C C . GLN A 1 92 ? 10.852 4.494 -7.983 1.00 85.25 92 GLN A C 1
ATOM 727 O O . GLN A 1 92 ? 10.333 4.198 -6.906 1.00 85.25 92 GLN A O 1
ATOM 732 N N . SER A 1 93 ? 11.335 5.714 -8.239 1.00 84.25 93 SER A N 1
ATOM 733 C CA . SER A 1 93 ? 11.298 6.808 -7.265 1.00 84.25 93 SER A CA 1
ATOM 734 C C . SER A 1 93 ? 9.861 7.156 -6.866 1.00 84.25 93 SER A C 1
ATOM 736 O O . SER A 1 93 ? 9.550 7.215 -5.674 1.00 84.25 93 SER A O 1
ATOM 738 N N . ARG A 1 94 ? 8.961 7.295 -7.849 1.00 87.69 94 ARG A N 1
ATOM 739 C CA . ARG A 1 94 ? 7.544 7.616 -7.619 1.00 87.69 94 ARG A CA 1
ATOM 740 C C . ARG A 1 94 ? 6.814 6.509 -6.864 1.00 87.69 94 ARG A C 1
ATOM 742 O O . ARG A 1 94 ? 6.188 6.783 -5.844 1.00 87.69 94 ARG A O 1
ATOM 749 N N . VAL A 1 95 ? 6.947 5.256 -7.306 1.00 88.12 95 VAL A N 1
ATOM 750 C CA . VAL A 1 95 ? 6.339 4.090 -6.638 1.00 88.12 95 VAL A CA 1
ATOM 751 C C . VAL A 1 95 ? 6.860 3.951 -5.208 1.00 88.12 95 VAL A C 1
ATOM 753 O O . VAL A 1 95 ? 6.073 3.740 -4.287 1.00 88.12 95 VAL A O 1
ATOM 756 N N . SER A 1 96 ? 8.165 4.132 -4.986 1.00 82.50 96 SER A N 1
ATOM 757 C CA . SER A 1 96 ? 8.756 4.070 -3.643 1.00 82.50 96 SER A CA 1
ATOM 758 C C . SER A 1 96 ? 8.218 5.173 -2.731 1.00 82.50 96 SER A C 1
ATOM 760 O O . SER A 1 96 ? 7.846 4.894 -1.592 1.00 82.50 96 SER A O 1
ATOM 762 N N . SER A 1 97 ? 8.114 6.408 -3.232 1.00 82.69 97 SER A N 1
ATOM 763 C CA . SER A 1 97 ? 7.535 7.533 -2.488 1.00 82.69 97 SER A CA 1
ATOM 764 C C . SER A 1 97 ? 6.072 7.271 -2.109 1.00 82.69 97 SER A C 1
ATOM 766 O O . SER A 1 97 ? 5.690 7.419 -0.946 1.00 82.69 97 SER A O 1
ATOM 768 N N . LEU A 1 98 ? 5.270 6.785 -3.058 1.00 87.19 98 LEU A N 1
ATOM 769 C CA . LEU A 1 98 ? 3.871 6.421 -2.839 1.00 87.19 98 LEU A CA 1
ATOM 770 C C . LEU A 1 98 ? 3.714 5.294 -1.804 1.00 87.19 98 LEU A C 1
ATOM 772 O O . LEU A 1 98 ? 2.868 5.396 -0.913 1.00 87.19 98 LEU A O 1
ATOM 776 N N . LYS A 1 99 ? 4.560 4.254 -1.863 1.00 86.81 99 LYS A N 1
ATOM 777 C CA . LYS A 1 99 ? 4.592 3.167 -0.867 1.00 86.81 99 LYS A CA 1
ATOM 778 C C . LYS A 1 99 ? 4.888 3.682 0.535 1.00 86.81 99 LYS A C 1
ATOM 780 O O . LYS A 1 99 ? 4.193 3.300 1.474 1.00 86.81 99 LYS A O 1
ATOM 785 N N . VAL A 1 100 ? 5.911 4.527 0.685 1.00 83.50 100 VAL A N 1
ATOM 786 C CA . VAL A 1 100 ? 6.250 5.145 1.979 1.00 83.50 100 VAL A CA 1
ATOM 787 C C . VAL A 1 100 ? 5.045 5.900 2.516 1.00 83.50 100 VAL A C 1
ATOM 789 O O . VAL A 1 100 ? 4.660 5.712 3.664 1.00 83.50 100 VAL A O 1
ATOM 792 N N . ARG A 1 101 ? 4.380 6.672 1.660 1.00 83.75 101 ARG A N 1
ATOM 793 C CA . ARG A 1 101 ? 3.245 7.480 2.077 1.00 83.75 101 ARG A CA 1
ATOM 794 C C . ARG A 1 101 ? 2.037 6.672 2.533 1.00 83.75 101 ARG A C 1
ATOM 796 O O . ARG A 1 101 ? 1.451 7.000 3.561 1.00 83.75 101 ARG A O 1
ATOM 803 N N . ILE A 1 102 ? 1.672 5.614 1.807 1.00 87.69 102 ILE A N 1
ATOM 804 C CA . ILE A 1 102 ? 0.612 4.707 2.264 1.00 87.69 102 ILE A CA 1
ATOM 805 C C . ILE A 1 102 ? 0.993 4.067 3.597 1.00 87.69 102 ILE A C 1
ATOM 807 O O . ILE A 1 102 ? 0.152 3.991 4.487 1.00 87.69 102 ILE A O 1
ATOM 811 N N . ARG A 1 103 ? 2.250 3.641 3.769 1.00 85.12 103 ARG A N 1
ATOM 812 C CA . ARG A 1 103 ? 2.711 3.072 5.044 1.00 85.12 103 ARG A CA 1
ATOM 813 C C . ARG A 1 103 ? 2.573 4.068 6.190 1.00 85.12 103 ARG A C 1
ATOM 815 O O . ARG A 1 103 ? 2.128 3.668 7.258 1.00 85.12 103 ARG A O 1
ATOM 822 N N . THR A 1 104 ? 2.884 5.346 5.970 1.00 82.50 104 THR A N 1
ATOM 823 C CA . THR A 1 104 ? 2.661 6.405 6.965 1.00 82.50 104 THR A CA 1
ATOM 824 C C . THR A 1 104 ? 1.175 6.569 7.293 1.00 82.50 104 THR A C 1
ATOM 826 O O . THR A 1 104 ? 0.810 6.558 8.461 1.00 82.50 104 THR A O 1
ATOM 829 N N . LEU A 1 105 ? 0.293 6.609 6.291 1.00 85.94 105 LEU A N 1
ATOM 830 C CA . LEU A 1 105 ? -1.154 6.717 6.524 1.00 85.94 105 LEU A CA 1
ATOM 831 C C . LEU A 1 105 ? -1.720 5.518 7.299 1.00 85.94 105 LEU A C 1
ATOM 833 O O . LEU A 1 105 ? -2.490 5.692 8.241 1.00 85.94 105 LEU A O 1
ATOM 837 N N . LEU A 1 106 ? -1.319 4.298 6.931 1.00 86.25 106 LEU A N 1
ATOM 838 C CA . LEU A 1 106 ? -1.710 3.076 7.640 1.00 86.25 106 LEU A CA 1
ATOM 839 C C . LEU A 1 106 ? -1.131 3.036 9.057 1.00 86.25 106 LEU A C 1
ATOM 841 O O . LEU A 1 106 ? -1.799 2.585 9.985 1.00 86.25 106 LEU A O 1
ATOM 845 N N . SER A 1 107 ? 0.093 3.536 9.231 1.00 83.62 107 SER A N 1
ATOM 846 C CA . SER A 1 107 ? 0.725 3.715 10.534 1.00 83.62 107 SER A CA 1
ATOM 847 C C . SER A 1 107 ? -0.110 4.624 11.431 1.00 83.62 107 SER A C 1
ATOM 849 O O . SER A 1 107 ? -0.427 4.227 12.554 1.00 83.62 107 SER A O 1
ATOM 851 N N . ASP A 1 108 ? -0.481 5.802 10.933 1.00 81.94 108 ASP A N 1
ATOM 852 C CA . ASP A 1 108 ? -1.237 6.816 11.670 1.00 81.94 108 ASP A CA 1
ATOM 853 C C . ASP A 1 108 ? -2.647 6.319 12.006 1.00 81.94 108 ASP A C 1
ATOM 855 O O . ASP A 1 108 ? -3.118 6.481 13.134 1.00 81.94 108 ASP A O 1
ATOM 859 N N . LEU A 1 109 ? -3.301 5.641 11.058 1.00 85.19 109 LEU A N 1
ATOM 860 C CA . LEU A 1 109 ? -4.572 4.961 11.294 1.00 85.19 109 LEU A CA 1
ATOM 861 C C . LEU A 1 109 ? -4.429 3.905 12.396 1.00 85.19 109 LEU A C 1
ATOM 863 O O . LEU A 1 109 ? -5.225 3.875 13.330 1.00 85.19 109 LEU A O 1
ATOM 867 N N . GLY A 1 110 ? -3.386 3.079 12.325 1.00 86.06 110 GLY A N 1
ATOM 868 C CA . GLY A 1 110 ? -3.093 2.072 13.335 1.00 86.06 110 GLY A CA 1
ATOM 869 C C . GLY A 1 110 ? -2.844 2.670 14.725 1.00 86.06 110 GLY A C 1
ATOM 870 O O . GLY A 1 110 ? -3.312 2.118 15.717 1.00 86.06 110 GLY A O 1
ATOM 871 N N . HIS A 1 111 ? -2.164 3.818 14.819 1.00 81.75 111 HIS A N 1
ATOM 872 C CA . HIS A 1 111 ? -2.003 4.550 16.081 1.00 81.75 111 HIS A CA 1
ATOM 873 C C . HIS A 1 111 ? -3.342 5.003 16.658 1.00 81.75 111 HIS A C 1
ATOM 875 O O . HIS A 1 111 ? -3.586 4.815 17.849 1.00 81.75 111 HIS A O 1
ATOM 881 N N . ARG A 1 112 ? -4.222 5.551 15.815 1.00 82.44 112 ARG A N 1
ATOM 882 C CA . ARG A 1 112 ? -5.570 5.949 16.231 1.00 82.44 112 ARG A CA 1
ATOM 883 C C . ARG A 1 112 ? -6.357 4.737 16.729 1.00 82.44 112 ARG A C 1
ATOM 885 O O . ARG A 1 112 ? -6.859 4.784 17.845 1.00 82.44 112 ARG A O 1
ATOM 892 N N . LEU A 1 113 ? -6.370 3.634 15.980 1.00 86.88 113 LEU A N 1
ATOM 893 C CA . LEU A 1 113 ? -7.045 2.385 16.366 1.00 86.88 113 LEU A CA 1
ATOM 894 C C . LEU A 1 113 ? -6.515 1.794 17.684 1.00 86.88 113 LEU A C 1
ATOM 896 O O . LEU A 1 113 ? -7.293 1.311 18.503 1.00 86.88 113 LEU A O 1
ATOM 900 N N . ALA A 1 114 ? -5.201 1.840 17.907 1.00 85.44 114 ALA A N 1
ATOM 901 C CA . ALA A 1 114 ? -4.579 1.378 19.148 1.00 85.44 114 ALA A CA 1
ATOM 902 C C . ALA A 1 114 ? -4.920 2.274 20.351 1.00 85.44 114 ALA A C 1
ATOM 904 O O . ALA A 1 114 ? -5.022 1.783 21.470 1.00 85.44 114 ALA A O 1
ATOM 905 N N . SER A 1 115 ? -5.123 3.576 20.122 1.00 84.25 115 SER A N 1
ATOM 906 C CA . SER A 1 115 ? -5.516 4.526 21.171 1.00 84.25 115 SER A CA 1
ATOM 907 C C . SER A 1 115 ? -7.001 4.468 21.555 1.00 84.25 115 SER A C 1
ATOM 909 O O . SER A 1 115 ? -7.371 5.010 22.594 1.00 84.25 115 SER A O 1
ATOM 911 N N . MET A 1 116 ? -7.844 3.818 20.743 1.00 84.88 116 MET A N 1
ATOM 912 C CA . MET A 1 116 ? -9.266 3.624 21.046 1.00 84.88 116 MET A CA 1
ATOM 913 C C . MET A 1 116 ? -9.451 2.644 22.205 1.00 84.88 116 MET A C 1
ATOM 915 O O . MET A 1 116 ? -8.764 1.616 22.278 1.00 84.88 116 MET A O 1
ATOM 919 N N . SER A 1 117 ? -10.432 2.921 23.069 1.00 86.94 117 SER A N 1
ATOM 920 C CA . SER A 1 117 ? -10.880 1.939 24.058 1.00 86.94 117 SER A CA 1
ATOM 921 C C . SER A 1 117 ? -11.500 0.718 23.372 1.00 86.94 117 SER A C 1
ATOM 923 O O . SER A 1 117 ? -11.916 0.780 22.212 1.00 86.94 117 SER A O 1
ATOM 925 N N . ASP A 1 118 ? -11.583 -0.404 24.085 1.00 87.50 118 ASP A N 1
ATOM 926 C CA . ASP A 1 118 ? -12.207 -1.611 23.534 1.00 87.50 118 ASP A CA 1
ATOM 927 C C . ASP A 1 118 ? -13.680 -1.376 23.182 1.00 87.50 118 ASP A C 1
ATOM 929 O O . ASP A 1 118 ? -14.098 -1.724 22.083 1.00 87.50 118 ASP A O 1
ATOM 933 N N . ASP A 1 119 ? -14.430 -0.668 24.031 1.00 86.75 119 ASP A N 1
ATOM 934 C CA . ASP A 1 119 ? -15.832 -0.317 23.760 1.00 86.75 119 ASP A CA 1
ATOM 935 C C . ASP A 1 119 ? -15.991 0.521 22.482 1.00 86.75 119 ASP A C 1
ATOM 937 O O . ASP A 1 119 ? -16.920 0.328 21.697 1.00 86.75 119 ASP A O 1
ATOM 941 N N . GLN A 1 120 ? -15.071 1.460 22.260 1.00 86.06 120 GLN A N 1
ATOM 942 C CA . GLN A 1 120 ? -15.045 2.300 21.068 1.00 86.06 120 GLN A CA 1
ATOM 943 C C . GLN A 1 120 ? -14.712 1.500 19.803 1.00 86.06 120 GLN A C 1
ATOM 945 O O . GLN A 1 120 ? -15.300 1.721 18.742 1.00 86.06 120 GLN A O 1
ATOM 950 N N . PHE A 1 121 ? -13.769 0.567 19.907 1.00 88.19 121 PHE A N 1
ATOM 951 C CA . PHE A 1 121 ? -13.392 -0.297 18.798 1.00 88.19 121 PHE A CA 1
ATOM 952 C C . PHE A 1 121 ? -14.518 -1.270 18.425 1.00 88.19 121 PHE A C 1
ATOM 954 O O . PHE A 1 121 ? -14.816 -1.430 17.242 1.00 88.19 121 PHE A O 1
ATOM 961 N N . GLU A 1 122 ? -15.200 -1.849 19.415 1.00 87.81 122 GLU A N 1
ATOM 962 C CA . GLU A 1 122 ? -16.380 -2.698 19.205 1.00 87.81 122 GLU A CA 1
ATOM 963 C C . GLU A 1 122 ? -17.509 -1.933 18.494 1.00 87.81 122 GLU A C 1
ATOM 965 O O . GLU A 1 122 ? -18.127 -2.434 17.550 1.00 87.81 122 GLU A O 1
ATOM 970 N N . GLN A 1 123 ? -17.736 -0.668 18.864 1.00 87.00 123 GLN A N 1
ATOM 971 C CA . GLN A 1 123 ? -18.695 0.191 18.160 1.00 87.00 123 GLN A CA 1
ATOM 972 C C . GLN A 1 123 ? -18.300 0.440 16.698 1.00 87.00 123 GLN A C 1
ATOM 974 O O . GLN A 1 123 ? -19.177 0.453 15.833 1.00 87.00 123 GLN A O 1
ATOM 979 N N . LEU A 1 124 ? -17.006 0.608 16.407 1.00 85.12 124 LEU A N 1
ATOM 980 C CA . LEU A 1 124 ? -16.495 0.821 15.051 1.00 85.12 124 LEU A CA 1
ATOM 981 C C . LEU A 1 124 ? -16.689 -0.417 14.161 1.00 85.12 124 LEU A C 1
ATOM 983 O O . LEU A 1 124 ? -17.219 -0.296 13.057 1.00 85.12 124 LEU A O 1
ATOM 987 N N . ILE A 1 125 ? -16.298 -1.609 14.622 1.00 88.25 125 ILE A N 1
ATOM 988 C CA . ILE A 1 125 ? -16.386 -2.838 13.807 1.00 88.25 125 ILE A CA 1
ATOM 989 C C . ILE A 1 125 ? -17.833 -3.286 13.555 1.00 88.25 125 ILE A C 1
ATOM 991 O O . ILE A 1 125 ? -18.100 -4.023 12.605 1.00 88.25 125 ILE A O 1
ATOM 995 N N . HIS A 1 126 ? -18.781 -2.827 14.375 1.00 87.94 126 HIS A N 1
ATOM 996 C CA . HIS A 1 126 ? -20.210 -3.052 14.166 1.00 87.94 126 HIS A CA 1
ATOM 997 C C . HIS A 1 126 ? -20.849 -2.105 13.143 1.00 87.94 126 HIS A C 1
ATOM 999 O O . HIS A 1 126 ? -21.995 -2.331 12.740 1.00 87.94 126 HIS A O 1
ATOM 1005 N N . GLN A 1 127 ? -20.135 -1.082 12.669 1.00 85.81 127 GLN A N 1
ATOM 1006 C CA . GLN A 1 127 ? -20.644 -0.219 11.611 1.00 85.81 127 GLN A CA 1
ATOM 1007 C C . GLN A 1 127 ? -20.709 -0.980 10.272 1.00 85.81 127 GLN A C 1
ATOM 1009 O O . GLN A 1 127 ? -19.715 -1.577 9.850 1.00 85.81 127 GLN A O 1
ATOM 1014 N N . PRO A 1 128 ? -21.842 -0.928 9.541 1.00 83.00 128 PRO A N 1
ATOM 1015 C CA . PRO A 1 128 ? -21.988 -1.621 8.257 1.00 83.00 128 PRO A CA 1
ATOM 1016 C C . PRO A 1 128 ? -20.909 -1.244 7.233 1.00 83.00 128 PRO A C 1
ATOM 1018 O O . PRO A 1 128 ? -20.414 -2.114 6.520 1.00 83.00 128 PRO A O 1
ATOM 1021 N N . ALA A 1 129 ? -20.523 0.034 7.236 1.00 81.69 129 ALA A N 1
ATOM 1022 C CA . ALA A 1 129 ? -19.475 0.651 6.423 1.00 81.69 129 ALA A CA 1
ATOM 1023 C C . ALA A 1 129 ? -18.085 0.005 6.594 1.00 81.69 129 ALA A C 1
ATOM 1025 O O . ALA A 1 129 ? -17.266 -0.007 5.678 1.00 81.69 129 ALA A O 1
ATOM 1026 N N . ILE A 1 130 ? -17.809 -0.543 7.778 1.00 84.25 130 ILE A N 1
ATOM 1027 C CA . ILE A 1 130 ? -16.490 -1.062 8.162 1.00 84.25 130 ILE A CA 1
ATOM 1028 C C . ILE A 1 130 ? -16.380 -2.563 7.924 1.00 84.25 130 ILE A C 1
ATOM 1030 O O . ILE A 1 130 ? -15.281 -3.101 7.801 1.00 84.25 130 ILE A O 1
ATOM 1034 N N . ARG A 1 131 ? -17.519 -3.247 7.792 1.00 86.00 131 ARG A N 1
ATOM 1035 C CA . ARG A 1 131 ? -17.605 -4.704 7.680 1.00 86.00 131 ARG A CA 1
ATOM 1036 C C . ARG A 1 131 ? -16.639 -5.335 6.663 1.00 86.00 131 ARG A C 1
ATOM 1038 O O . ARG A 1 131 ? -16.063 -6.368 7.006 1.00 86.00 131 ARG A O 1
ATOM 1045 N N . PRO A 1 132 ? -16.423 -4.769 5.457 1.00 87.12 132 PRO A N 1
ATOM 1046 C CA . PRO A 1 132 ? -15.487 -5.339 4.487 1.00 87.12 132 PRO A CA 1
ATOM 1047 C C . PRO A 1 132 ? -14.016 -5.284 4.921 1.00 87.12 132 PRO A C 1
ATOM 1049 O O . PRO A 1 132 ? -13.218 -6.042 4.386 1.00 87.12 132 PRO A O 1
ATOM 1052 N N . PHE A 1 133 ? -13.674 -4.405 5.865 1.00 88.25 133 PHE A N 1
ATOM 1053 C CA . PHE A 1 133 ? -12.306 -4.074 6.269 1.00 88.25 133 PHE A CA 1
ATOM 1054 C C . PHE A 1 133 ? -11.973 -4.512 7.703 1.00 88.25 133 PHE A C 1
ATOM 1056 O O . PHE A 1 133 ? -10.927 -4.136 8.233 1.00 88.25 133 PHE A O 1
ATOM 1063 N N . ILE A 1 134 ? -12.860 -5.266 8.368 1.00 89.06 134 ILE A N 1
ATOM 1064 C CA . ILE A 1 134 ? -12.674 -5.675 9.772 1.00 89.06 134 ILE A CA 1
ATOM 1065 C C . ILE A 1 134 ? -11.353 -6.427 9.948 1.00 89.06 134 ILE A C 1
ATOM 1067 O O . ILE A 1 134 ? -10.631 -6.165 10.904 1.00 89.06 134 ILE A O 1
ATOM 1071 N N . SER A 1 135 ? -11.016 -7.338 9.029 1.00 88.31 135 SER A N 1
ATOM 1072 C CA . SER A 1 135 ? -9.783 -8.124 9.135 1.00 88.31 135 SER A CA 1
ATOM 1073 C C . SER A 1 135 ? -8.547 -7.227 9.106 1.00 88.31 135 SER A C 1
ATOM 1075 O O . SER A 1 135 ? -7.634 -7.401 9.909 1.00 88.31 135 SER A O 1
ATOM 1077 N N . GLU A 1 136 ? -8.516 -6.263 8.191 1.00 88.06 136 GLU A N 1
ATOM 1078 C CA . GLU A 1 136 ? -7.414 -5.327 8.009 1.00 88.06 136 GLU A CA 1
ATOM 1079 C C . GLU A 1 136 ? -7.308 -4.358 9.190 1.00 88.06 136 GLU A C 1
ATOM 1081 O O . GLU A 1 136 ? -6.216 -4.125 9.700 1.00 88.06 136 GLU A O 1
ATOM 1086 N N . ILE A 1 137 ? -8.436 -3.825 9.661 1.00 88.62 137 ILE A N 1
ATOM 1087 C CA . ILE A 1 137 ? -8.493 -2.880 10.782 1.00 88.62 137 ILE A CA 1
ATOM 1088 C C . ILE A 1 137 ? -8.086 -3.551 12.095 1.00 88.62 137 ILE A C 1
ATOM 1090 O O . ILE A 1 137 ? -7.286 -2.985 12.843 1.00 88.62 137 ILE A O 1
ATOM 1094 N N . SER A 1 138 ? -8.575 -4.763 12.358 1.00 89.44 138 SER A N 1
ATOM 1095 C CA . SER A 1 138 ? -8.173 -5.538 13.534 1.00 89.44 138 SER A CA 1
ATOM 1096 C C . SER A 1 138 ? -6.686 -5.881 13.487 1.00 89.44 138 SER A C 1
ATOM 1098 O O . SER A 1 138 ? -5.978 -5.618 14.456 1.00 89.44 138 SER A O 1
ATOM 1100 N N . ALA A 1 139 ? -6.175 -6.349 12.342 1.00 88.50 139 ALA A N 1
ATOM 1101 C CA . ALA A 1 139 ? -4.749 -6.633 12.179 1.00 88.50 139 ALA A CA 1
ATOM 1102 C C . ALA A 1 139 ? -3.879 -5.378 12.378 1.00 88.50 139 ALA A C 1
ATOM 1104 O O . ALA A 1 139 ? -2.827 -5.448 13.016 1.00 88.50 139 ALA A O 1
ATOM 1105 N N . LEU A 1 140 ? -4.313 -4.214 11.879 1.00 86.69 140 LEU A N 1
ATOM 1106 C CA . LEU A 1 140 ? -3.622 -2.940 12.098 1.00 86.69 140 LEU A CA 1
ATOM 1107 C C . LEU A 1 140 ? -3.593 -2.555 13.584 1.00 86.69 140 LEU A C 1
ATOM 1109 O O . LEU A 1 140 ? -2.541 -2.142 14.072 1.00 86.69 140 LEU A O 1
ATOM 1113 N N . ARG A 1 141 ? -4.704 -2.720 14.316 1.00 88.06 141 ARG A N 1
ATOM 1114 C CA . ARG A 1 141 ? -4.764 -2.469 15.767 1.00 88.06 141 ARG A CA 1
ATOM 1115 C C . ARG A 1 141 ? -3.850 -3.423 16.540 1.00 88.06 141 ARG A C 1
ATOM 1117 O O . ARG A 1 141 ? -3.075 -2.976 17.381 1.00 88.06 141 ARG A O 1
ATOM 1124 N N . GLU A 1 142 ? -3.886 -4.714 16.225 1.00 85.62 142 GLU A N 1
ATOM 1125 C CA . GLU A 1 142 ? -3.077 -5.751 16.882 1.00 85.62 142 GLU A CA 1
ATOM 1126 C C . GLU A 1 142 ? -1.579 -5.570 16.638 1.00 85.62 142 GLU A C 1
ATOM 1128 O O . GLU A 1 142 ? -0.795 -5.567 17.586 1.00 85.62 142 GLU A O 1
ATOM 1133 N N . THR A 1 143 ? -1.180 -5.341 15.383 1.00 79.19 143 THR A N 1
ATOM 1134 C CA . THR A 1 143 ?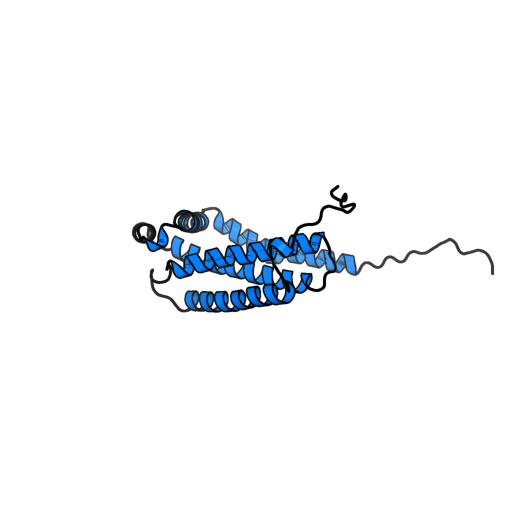 0.221 -5.062 15.018 1.00 79.19 143 THR A CA 1
ATOM 1135 C C . THR A 1 143 ? 0.747 -3.879 15.823 1.00 79.19 143 THR A C 1
ATOM 1137 O O . THR A 1 143 ? 1.894 -3.857 16.267 1.00 79.19 143 THR A O 1
ATOM 1140 N N . ARG A 1 144 ? -0.114 -2.886 16.061 1.00 76.00 144 ARG A N 1
ATOM 1141 C CA . ARG A 1 144 ? 0.231 -1.689 16.815 1.00 76.00 144 ARG A CA 1
ATOM 1142 C C . ARG A 1 144 ? 0.268 -1.924 18.331 1.00 76.00 144 ARG A C 1
ATOM 1144 O O . ARG A 1 144 ? 1.128 -1.332 18.979 1.00 76.00 144 ARG A O 1
ATOM 1151 N N . ASN A 1 145 ? -0.556 -2.817 18.868 1.00 7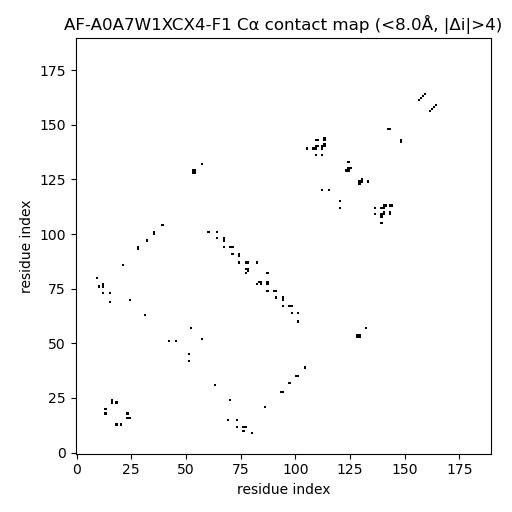6.38 145 ASN A N 1
ATOM 1152 C CA . ASN A 1 145 ? -0.523 -3.235 20.275 1.00 76.38 145 ASN A CA 1
ATOM 1153 C C . ASN A 1 145 ? 0.527 -4.325 20.576 1.00 76.38 145 ASN A C 1
ATOM 1155 O O . ASN A 1 145 ? 0.669 -4.737 21.728 1.00 76.38 145 ASN A O 1
ATOM 1159 N N . SER A 1 146 ? 1.275 -4.789 19.568 1.00 75.56 146 SER A N 1
ATOM 1160 C CA . SER A 1 146 ? 2.317 -5.803 19.736 1.00 75.56 146 SER A CA 1
ATOM 1161 C C . SER A 1 146 ? 3.404 -5.346 20.725 1.00 75.56 146 SER A C 1
ATOM 1163 O O . SER A 1 146 ? 3.984 -4.268 20.553 1.00 75.56 146 SER A O 1
ATOM 1165 N N . PRO A 1 147 ? 3.766 -6.174 21.725 1.00 63.00 147 PRO A N 1
ATOM 1166 C CA . PRO A 1 147 ? 4.789 -5.835 22.717 1.00 63.00 147 PRO A CA 1
ATOM 1167 C C . PRO A 1 147 ? 6.199 -5.724 22.117 1.00 63.00 147 PRO A C 1
ATOM 1169 O O . PRO A 1 147 ? 7.084 -5.127 22.726 1.00 63.00 147 PRO A O 1
ATOM 1172 N N . TYR A 1 148 ? 6.421 -6.275 20.920 1.00 64.38 148 TYR A N 1
ATOM 1173 C CA . TYR A 1 148 ? 7.711 -6.225 20.223 1.00 64.38 148 TYR A CA 1
ATOM 1174 C C . TYR A 1 148 ? 7.903 -4.955 19.400 1.00 64.38 148 TYR A C 1
ATOM 1176 O O . TYR A 1 148 ? 8.983 -4.706 18.872 1.00 64.38 148 TYR A O 1
ATOM 1184 N N . ARG A 1 149 ? 6.878 -4.116 19.307 1.00 64.81 149 ARG A N 1
ATOM 1185 C CA . ARG A 1 149 ? 6.864 -3.037 18.336 1.00 64.81 149 ARG A CA 1
ATOM 1186 C C . ARG A 1 149 ? 7.861 -1.915 18.610 1.00 64.81 149 ARG A C 1
ATOM 1188 O O . ARG A 1 149 ? 8.423 -1.374 17.672 1.00 64.81 149 ARG A O 1
ATOM 1195 N N . VAL A 1 150 ? 8.142 -1.604 19.874 1.00 64.94 150 VAL A N 1
ATOM 1196 C CA . VAL A 1 150 ? 9.200 -0.635 20.219 1.00 64.94 150 VAL A CA 1
ATOM 1197 C C . VAL A 1 150 ? 10.554 -1.080 19.650 1.00 64.94 150 VAL A C 1
ATOM 1199 O O . VAL A 1 150 ? 11.343 -0.248 19.216 1.00 64.94 150 VAL A O 1
ATOM 1202 N N . LEU A 1 151 ? 10.811 -2.393 19.601 1.00 61.94 151 LEU A N 1
ATOM 1203 C CA . LEU A 1 151 ? 12.020 -2.948 18.991 1.00 61.94 151 LEU A CA 1
ATOM 1204 C C . LEU A 1 151 ? 11.958 -2.914 17.460 1.00 61.94 151 LEU A C 1
ATOM 1206 O O . LEU A 1 151 ? 12.988 -2.701 16.832 1.00 61.94 151 LEU A O 1
ATOM 1210 N N . GLU A 1 152 ? 10.782 -3.108 16.862 1.00 63.34 152 GLU A N 1
ATOM 1211 C CA . GLU A 1 152 ? 10.591 -3.035 15.407 1.00 63.34 152 GLU A CA 1
ATOM 1212 C C . GLU A 1 152 ? 10.701 -1.605 14.869 1.00 63.34 152 GLU A C 1
ATOM 1214 O O . GLU A 1 152 ? 11.399 -1.395 13.882 1.00 63.34 152 GLU A O 1
ATOM 1219 N N . ASP A 1 153 ? 10.076 -0.623 15.526 1.00 65.00 153 ASP A N 1
ATOM 1220 C CA . ASP A 1 153 ? 10.173 0.795 15.162 1.00 65.00 153 ASP A CA 1
ATOM 1221 C C . ASP A 1 153 ? 11.639 1.268 15.323 1.00 65.00 153 ASP A C 1
ATOM 1223 O O . ASP A 1 153 ? 12.193 1.882 14.412 1.00 65.00 153 ASP A O 1
ATOM 1227 N N . PHE A 1 154 ? 12.326 0.855 16.400 1.00 58.09 154 PHE A N 1
ATOM 1228 C CA . PHE A 1 154 ? 13.764 1.101 16.589 1.00 58.09 154 PHE A CA 1
ATOM 1229 C C . PHE A 1 154 ? 14.637 0.415 15.525 1.00 58.09 154 PHE A C 1
ATOM 1231 O O . PHE A 1 154 ? 15.579 1.011 15.006 1.00 58.09 154 PHE A O 1
ATOM 1238 N N . ALA A 1 155 ? 14.338 -0.837 15.164 1.00 57.03 155 ALA A N 1
ATOM 1239 C CA . ALA A 1 155 ? 15.056 -1.553 14.113 1.00 57.03 155 ALA A CA 1
ATOM 1240 C C . ALA A 1 155 ? 14.818 -0.933 12.728 1.00 57.03 155 ALA A C 1
ATOM 1242 O O . ALA A 1 155 ? 15.738 -0.901 11.912 1.00 57.03 155 ALA A O 1
ATOM 1243 N N . ALA A 1 156 ? 13.611 -0.427 12.463 1.00 57.19 156 ALA A N 1
ATOM 1244 C CA . ALA A 1 156 ? 13.269 0.275 11.234 1.00 57.19 156 ALA A CA 1
ATOM 1245 C C . ALA A 1 156 ? 14.009 1.615 11.129 1.00 57.19 156 ALA A C 1
ATOM 1247 O O . ALA A 1 156 ? 14.590 1.884 10.080 1.00 57.19 156 ALA A O 1
ATOM 1248 N N . GLU A 1 157 ? 14.074 2.406 12.205 1.00 57.34 157 GLU A N 1
ATOM 1249 C CA . GLU A 1 157 ? 14.919 3.610 12.276 1.00 57.34 157 GLU A CA 1
ATOM 1250 C C . GLU A 1 157 ? 16.395 3.269 12.009 1.00 57.34 157 GLU A C 1
ATOM 1252 O O . GLU A 1 157 ? 17.030 3.868 11.139 1.00 57.34 157 GLU A O 1
ATOM 1257 N N . LEU A 1 158 ? 16.923 2.225 12.662 1.00 56.94 158 LEU A N 1
ATOM 1258 C CA . LEU A 1 158 ? 18.297 1.758 12.437 1.00 56.94 158 LEU A CA 1
ATOM 1259 C C . LEU A 1 158 ? 18.543 1.282 10.997 1.00 56.94 158 LEU A C 1
ATOM 1261 O O . LEU A 1 158 ? 19.651 1.419 10.475 1.00 56.94 158 LEU A O 1
ATOM 1265 N N . ALA A 1 159 ? 17.545 0.672 10.359 1.00 54.69 159 ALA A N 1
ATOM 1266 C CA . ALA A 1 159 ? 17.654 0.156 9.000 1.00 54.69 159 ALA A CA 1
ATOM 1267 C C . ALA A 1 159 ? 17.577 1.272 7.945 1.00 54.69 159 ALA A C 1
ATOM 1269 O O . ALA A 1 159 ? 18.299 1.210 6.946 1.00 54.69 159 ALA A O 1
ATOM 1270 N N . VAL A 1 160 ? 16.734 2.284 8.176 1.00 53.22 160 VAL A N 1
ATOM 1271 C CA . VAL A 1 160 ? 16.579 3.456 7.303 1.00 53.22 160 VAL A CA 1
ATOM 1272 C C . VAL A 1 160 ? 17.842 4.316 7.317 1.00 53.22 160 VAL A C 1
ATOM 1274 O O . VAL A 1 160 ? 18.323 4.670 6.241 1.00 53.22 160 VAL A O 1
ATOM 1277 N N . ASP A 1 161 ? 18.424 4.572 8.490 1.00 56.78 161 ASP A N 1
ATOM 1278 C CA . ASP A 1 161 ? 19.596 5.450 8.608 1.00 56.78 161 ASP A CA 1
ATOM 1279 C C . ASP A 1 161 ? 20.932 4.699 8.559 1.00 56.78 161 ASP A C 1
ATOM 1281 O O . ASP A 1 161 ? 21.915 5.209 8.031 1.00 56.78 161 ASP A O 1
ATOM 1285 N N . GLY A 1 162 ? 21.002 3.483 9.100 1.00 57.16 162 GLY A N 1
ATOM 1286 C CA . GLY A 1 162 ? 22.248 2.729 9.227 1.00 57.16 162 GLY A CA 1
ATOM 1287 C C . GLY A 1 162 ? 22.530 1.853 8.014 1.00 57.16 162 GLY A C 1
ATOM 1288 O O . GLY A 1 162 ? 23.486 2.085 7.279 1.00 57.16 162 GLY A O 1
ATOM 1289 N N . LEU A 1 163 ?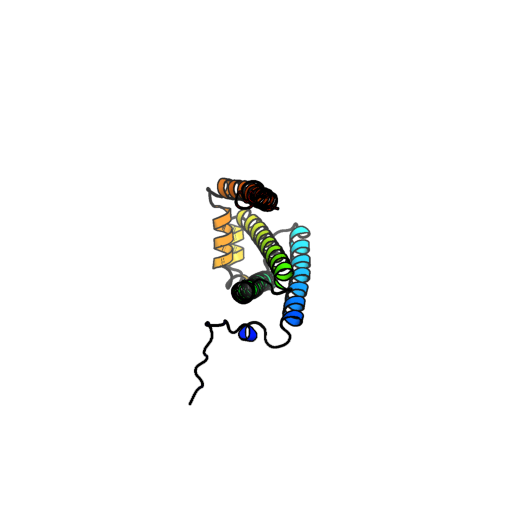 21.716 0.819 7.795 1.00 58.66 163 LEU A N 1
ATOM 1290 C CA . LEU A 1 163 ? 21.961 -0.185 6.746 1.00 58.66 163 LEU A CA 1
ATOM 1291 C C . LEU A 1 163 ? 21.975 0.423 5.344 1.00 58.66 163 LEU A C 1
ATOM 1293 O O . LEU A 1 163 ? 22.860 0.100 4.551 1.00 58.66 163 LEU A O 1
ATOM 1297 N N . LYS A 1 164 ? 21.047 1.340 5.062 1.00 60.94 164 LYS A N 1
ATOM 1298 C CA . LYS A 1 164 ? 21.006 2.035 3.775 1.00 60.94 164 LYS A CA 1
ATOM 1299 C C . LYS A 1 164 ? 22.207 2.960 3.571 1.00 60.94 164 LYS A C 1
ATOM 1301 O O . LYS A 1 164 ? 22.783 2.966 2.489 1.00 60.94 164 LYS A O 1
ATOM 1306 N N . ALA A 1 165 ? 22.657 3.657 4.616 1.00 57.97 165 ALA A N 1
ATOM 1307 C CA . ALA A 1 165 ? 23.877 4.459 4.544 1.00 57.97 165 ALA A CA 1
ATOM 1308 C C . ALA A 1 165 ? 25.135 3.597 4.345 1.00 57.97 165 ALA A C 1
ATOM 1310 O O . ALA A 1 165 ? 26.036 3.994 3.607 1.00 57.97 165 ALA A O 1
ATOM 1311 N N . TRP A 1 166 ? 25.200 2.407 4.952 1.00 64.25 166 TRP A N 1
ATOM 1312 C CA . TRP A 1 166 ? 26.290 1.450 4.724 1.00 64.25 166 TRP A CA 1
ATOM 1313 C C . TRP A 1 166 ? 26.287 0.895 3.295 1.00 64.25 166 TRP A C 1
ATOM 1315 O O . TRP A 1 166 ? 27.351 0.773 2.685 1.00 64.25 166 TRP A O 1
ATOM 1325 N N . GLU A 1 167 ? 25.109 0.601 2.744 1.00 69.88 167 GLU A N 1
ATOM 1326 C CA . GLU A 1 167 ? 24.941 0.189 1.348 1.00 69.88 167 GLU A CA 1
ATOM 1327 C C . GLU A 1 167 ? 25.383 1.301 0.380 1.00 69.88 167 GLU A C 1
ATOM 1329 O O . GLU A 1 167 ? 26.198 1.060 -0.516 1.00 69.88 167 GLU A O 1
ATOM 1334 N N . ASP A 1 168 ? 24.935 2.537 0.610 1.00 65.94 168 ASP A N 1
ATOM 1335 C CA . ASP A 1 168 ? 25.290 3.700 -0.207 1.00 65.94 168 ASP A CA 1
ATOM 1336 C C . ASP A 1 168 ? 26.795 4.020 -0.121 1.00 65.94 168 ASP A C 1
ATOM 1338 O O . ASP A 1 168 ? 27.433 4.300 -1.142 1.00 65.94 168 ASP A O 1
ATOM 1342 N N . LEU A 1 169 ? 27.402 3.913 1.069 1.00 66.94 169 LEU A N 1
ATOM 1343 C CA . LEU A 1 169 ? 28.846 4.076 1.273 1.00 66.94 169 LEU A CA 1
ATOM 1344 C C . LEU A 1 169 ? 29.643 3.015 0.503 1.00 66.94 169 LEU A C 1
ATOM 1346 O O . LEU A 1 169 ? 30.623 3.343 -0.170 1.00 66.94 169 LEU A O 1
ATOM 1350 N N . TYR A 1 170 ? 29.222 1.750 0.574 1.00 73.12 170 TYR A N 1
ATOM 1351 C CA . TYR A 1 170 ? 29.860 0.657 -0.156 1.00 73.12 170 TYR A CA 1
ATOM 1352 C C . TYR A 1 170 ? 29.793 0.881 -1.672 1.00 73.12 170 TYR A C 1
ATOM 1354 O O . TYR A 1 170 ? 30.807 0.746 -2.362 1.00 73.12 170 TYR A O 1
ATOM 1362 N N . ILE A 1 171 ? 28.629 1.285 -2.193 1.00 73.38 171 ILE A N 1
ATOM 1363 C CA . ILE A 1 171 ? 28.444 1.612 -3.614 1.00 73.38 171 ILE A CA 1
ATOM 1364 C C . ILE A 1 171 ? 29.365 2.766 -4.029 1.00 73.38 171 ILE A C 1
ATOM 1366 O O . ILE A 1 171 ? 30.029 2.674 -5.064 1.00 73.38 171 ILE A O 1
ATOM 1370 N N . GLN A 1 172 ? 29.455 3.830 -3.225 1.00 64.88 172 GLN A N 1
ATOM 1371 C CA . GLN A 1 172 ? 30.339 4.963 -3.508 1.00 64.88 172 GLN A CA 1
ATOM 1372 C C . GLN A 1 172 ? 31.820 4.572 -3.504 1.00 64.88 172 GLN A C 1
ATOM 1374 O O . GLN A 1 172 ? 32.557 4.995 -4.395 1.00 64.88 172 GLN A O 1
ATOM 1379 N N . LEU A 1 173 ? 32.258 3.767 -2.532 1.00 72.62 173 LEU A N 1
ATOM 138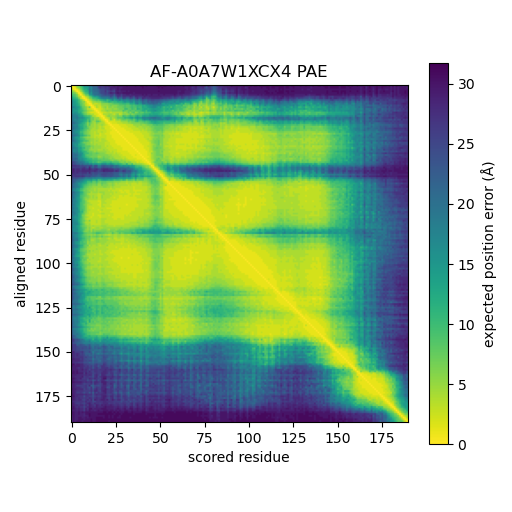0 C CA . LEU A 1 173 ? 33.641 3.299 -2.446 1.00 72.62 173 LEU A CA 1
ATOM 1381 C C . LEU A 1 173 ? 33.990 2.412 -3.643 1.00 72.62 173 LEU A C 1
ATOM 1383 O O . LEU A 1 173 ? 35.001 2.644 -4.301 1.00 72.62 173 LEU A O 1
ATOM 1387 N N . ARG A 1 174 ? 33.121 1.448 -3.969 1.00 76.62 174 ARG A N 1
ATOM 1388 C CA . ARG A 1 174 ? 33.287 0.560 -5.125 1.00 76.62 174 ARG A CA 1
ATOM 1389 C C . ARG A 1 174 ? 33.421 1.346 -6.425 1.00 76.62 174 ARG A C 1
ATOM 1391 O O . ARG A 1 174 ? 34.298 1.048 -7.224 1.00 76.62 174 ARG A O 1
ATOM 1398 N N . ASN A 1 175 ? 32.574 2.350 -6.634 1.00 71.50 175 ASN A N 1
ATOM 1399 C CA . ASN A 1 175 ? 32.577 3.132 -7.870 1.00 71.50 175 ASN A CA 1
ATOM 1400 C C . ASN A 1 175 ? 33.799 4.066 -7.991 1.00 71.50 175 ASN A C 1
ATOM 1402 O O . ASN A 1 175 ? 34.095 4.520 -9.091 1.00 71.50 175 ASN A O 1
ATOM 1406 N N . LYS A 1 176 ? 34.495 4.361 -6.884 1.00 72.44 176 LYS A N 1
ATOM 1407 C CA . LYS A 1 176 ? 35.735 5.159 -6.855 1.00 72.44 176 LYS A CA 1
ATOM 1408 C C . LYS A 1 176 ? 37.012 4.313 -6.907 1.00 72.44 176 LYS A C 1
ATOM 1410 O O . LYS A 1 176 ? 38.101 4.881 -6.922 1.00 72.44 176 LYS A O 1
ATOM 1415 N N . LEU A 1 177 ? 36.903 2.983 -6.898 1.00 71.38 177 LEU A N 1
ATOM 1416 C CA . LEU A 1 177 ? 38.058 2.104 -7.050 1.00 71.38 177 LEU A CA 1
ATOM 1417 C C . LEU A 1 177 ? 38.506 2.101 -8.513 1.00 71.38 177 LEU A C 1
ATOM 1419 O O . LEU A 1 177 ? 37.903 1.451 -9.363 1.00 71.38 177 LEU A O 1
ATOM 1423 N N . GLU A 1 178 ? 39.595 2.808 -8.786 1.00 68.31 178 GLU A N 1
ATOM 1424 C CA . GLU A 1 178 ? 40.330 2.702 -10.042 1.00 68.31 178 GLU A CA 1
ATOM 1425 C C . GLU A 1 178 ? 41.481 1.709 -9.866 1.00 68.31 178 GLU A C 1
ATOM 1427 O O . GLU A 1 178 ? 42.325 1.857 -8.982 1.00 68.31 178 GLU A O 1
ATOM 1432 N N . VAL A 1 179 ? 41.510 0.678 -10.709 1.00 75.12 179 VAL A N 1
ATOM 1433 C CA . VAL A 1 179 ? 42.608 -0.292 -10.751 1.00 75.12 179 VAL A CA 1
ATOM 1434 C C . VAL A 1 179 ? 43.485 0.046 -11.944 1.00 75.12 179 VAL A C 1
ATOM 1436 O O . VAL A 1 179 ? 43.076 -0.105 -13.095 1.00 75.12 179 VAL A O 1
ATOM 1439 N N . THR A 1 180 ? 44.707 0.493 -11.675 1.00 61.84 180 THR A N 1
ATOM 1440 C CA . THR A 1 180 ? 45.731 0.651 -12.703 1.00 61.84 180 THR A CA 1
ATOM 1441 C C . THR A 1 180 ? 46.365 -0.706 -12.985 1.00 61.84 180 THR A C 1
ATOM 1443 O O . THR A 1 180 ? 47.070 -1.278 -12.156 1.00 61.84 180 THR A O 1
ATOM 1446 N N . VAL A 1 181 ? 46.099 -1.249 -14.171 1.00 71.12 181 VAL A N 1
ATOM 1447 C CA . VAL A 1 181 ? 46.765 -2.463 -14.648 1.00 71.12 181 VAL A CA 1
ATOM 1448 C C . VAL A 1 181 ? 48.078 -2.045 -15.298 1.00 71.12 181 VAL A C 1
ATOM 1450 O O . VAL A 1 181 ? 48.077 -1.358 -16.319 1.00 71.12 181 VAL A O 1
ATOM 1453 N N . HIS A 1 182 ? 49.200 -2.421 -14.686 1.00 60.84 182 HIS A N 1
ATOM 1454 C CA . HIS A 1 182 ? 50.513 -2.261 -15.300 1.00 60.84 182 HIS A CA 1
ATOM 1455 C C . HIS A 1 182 ? 50.807 -3.502 -16.140 1.00 60.84 182 HIS A C 1
ATOM 1457 O O . HIS A 1 182 ? 50.969 -4.597 -15.604 1.00 60.84 182 HIS A O 1
ATOM 1463 N N . ASP A 1 183 ? 50.815 -3.336 -17.460 1.00 62.41 183 ASP A N 1
ATOM 1464 C CA . ASP A 1 183 ? 51.110 -4.419 -18.391 1.00 62.41 183 ASP A CA 1
ATOM 1465 C C . ASP A 1 183 ? 52.636 -4.535 -18.545 1.00 62.41 183 ASP A C 1
ATOM 1467 O O . ASP A 1 183 ? 53.264 -3.800 -19.310 1.00 62.41 183 ASP A O 1
ATOM 1471 N N 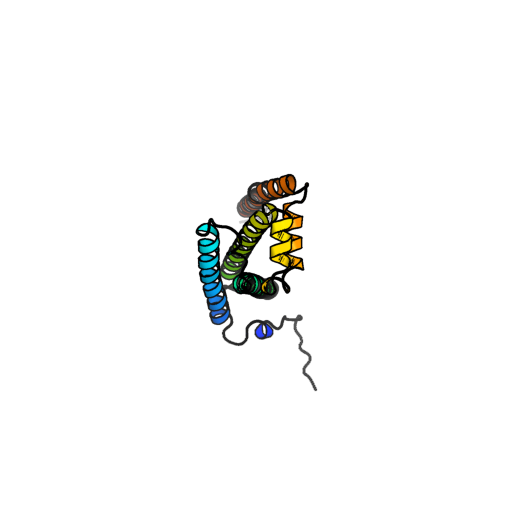. GLU A 1 184 ? 53.266 -5.440 -17.789 1.00 58.41 184 GLU A N 1
ATOM 1472 C CA . GLU A 1 184 ? 54.704 -5.755 -17.890 1.00 58.41 184 GLU A CA 1
ATOM 1473 C C . GLU A 1 184 ? 55.056 -6.558 -19.166 1.00 58.41 184 GLU A C 1
ATOM 1475 O O . GLU A 1 184 ? 56.021 -7.319 -19.200 1.00 58.41 184 GLU A O 1
ATOM 1480 N N . ALA A 1 185 ? 54.294 -6.396 -20.250 1.00 54.50 185 ALA A N 1
ATOM 1481 C CA . ALA A 1 185 ? 54.494 -7.112 -21.509 1.00 54.50 185 ALA A CA 1
ATOM 1482 C C . ALA A 1 185 ? 55.069 -6.252 -22.649 1.00 54.50 185 ALA A C 1
ATOM 1484 O O . ALA A 1 185 ? 55.015 -6.678 -23.801 1.00 54.50 185 ALA A O 1
ATOM 1485 N N . ASN A 1 186 ? 55.652 -5.071 -22.381 1.00 50.00 186 ASN A N 1
ATOM 1486 C CA . ASN A 1 186 ? 56.268 -4.279 -23.459 1.00 50.00 186 ASN A CA 1
ATOM 1487 C C . ASN A 1 186 ? 57.602 -3.580 -23.136 1.00 50.00 186 ASN A C 1
ATOM 1489 O O . ASN A 1 186 ? 57.889 -2.497 -23.640 1.00 50.00 186 ASN A O 1
ATOM 1493 N N . GLN A 1 187 ? 58.480 -4.238 -22.372 1.00 48.94 187 GLN A N 1
ATOM 1494 C CA . GLN A 1 187 ? 59.924 -3.968 -22.440 1.00 48.94 187 GLN A CA 1
ATOM 1495 C C . GLN A 1 187 ? 60.623 -4.972 -23.368 1.00 48.94 187 GLN A C 1
ATOM 1497 O O . GLN A 1 187 ? 61.355 -5.857 -22.928 1.00 48.94 187 GLN A O 1
ATOM 1502 N N . LYS A 1 188 ? 60.424 -4.829 -24.684 1.00 43.03 188 LYS A N 1
ATOM 1503 C CA . LYS A 1 188 ? 61.425 -5.253 -25.677 1.00 43.03 188 LYS A CA 1
ATOM 1504 C C . LYS A 1 188 ? 61.243 -4.523 -27.014 1.00 43.03 188 LYS A C 1
ATOM 1506 O O . LYS A 1 188 ? 60.305 -4.786 -27.752 1.00 43.03 188 LYS A O 1
ATOM 1511 N N . ASN A 1 189 ? 62.238 -3.687 -27.319 1.00 37.12 189 ASN A N 1
ATOM 1512 C CA . ASN A 1 189 ? 62.582 -3.079 -28.611 1.00 37.12 189 ASN A CA 1
ATOM 1513 C C . ASN A 1 189 ? 61.571 -2.126 -29.274 1.00 37.12 189 ASN A C 1
ATOM 1515 O O . ASN A 1 189 ? 60.766 -2.541 -30.108 1.00 37.12 189 ASN A O 1
ATOM 1519 N N . ARG A 1 190 ? 61.811 -0.821 -29.103 1.00 32.69 190 ARG A N 1
ATOM 1520 C CA . ARG A 1 190 ? 62.294 0.038 -30.199 1.00 32.69 190 ARG A CA 1
ATOM 1521 C C . ARG A 1 190 ? 62.985 1.287 -29.672 1.00 32.69 190 ARG A C 1
ATOM 1523 O O . ARG A 1 190 ? 62.514 1.814 -28.645 1.00 32.69 190 ARG A O 1
#

Foldseek 3Di:
DDDDPPDPDADPLCVLPPDPRVVVLVVLLVVLVVVLVVLVVVLVVDPDPDPSPFLVSVVSLVVLVVSLVSLVVSLVRCCVVPVPDPCNVVSVVSSVVSVVSSVVVLLSLLVVLLPDDPVSNVVVCPDPSCVVPNVVSVVSVVCSVDPCVVVVVVVVVCCVPPVVVVVVVVVVVVVPDDDDDDDPPPPDDD

Nearest PDB structures (foldseek):
  3ce2-assembly1_A  TM=6.787E-01  e=3.652E-02  Chlamydia abortus S26/3
  5jm4-assembly1_A  TM=3.833E-01  e=3.603E+00  Homo sapiens
  6fnb-assembly1_B  TM=3.212E-01  e=3.226E+00  Homo sapiens
  8we2-assembly1_A  TM=2.603E-01  e=4.495E+00  Homo sapiens